Protein AF-0000000074047253 (afdb_homodimer)

Sequence (362 aa):
MEQTPGEMIKVYTKCMNFAAEKHRMQRRLDPEETPYINHPIGVAYILTEAGITDLEVLQAALLHDTVEDTDTTFEEIESLFGPNVRSIVQEVTDDKTLPKQQRKQLQIERAASKSHQAKLVKLADKIYNLRDLQCRKPELWTDERCREYFHWAKQVCNNLKGTNAKLESILDDIFRQENVNMEQTPGEMIKVYTKCMNFAAEKHRMQRRLDPEETPYINHPIGVAYILTEAGITDLEVLQAALLHDTVEDTDTTFEEIESLFGPNVRSIVQEVTDDKTLPKQQRKQLQIERAASKSHQAKLVKLADKIYNLRDLQCRKPELWTDERCREYFHWAKQVCNNLKGTNAKLESILDDIFRQENVN

Organism: Anopheles stephensi (NCBI:txid30069)

Radius of gyration: 21.67 Å; Cα contacts (8 Å, |Δi|>4): 461; chains: 2; bounding box: 47×69×46 Å

InterPro domains:
  IPR003607 HD/PDEase domain [SM00471] (32-139)
  IPR003607 HD/PDEase domain [cd00077] (35-150)
  IPR006674 HD domain [PS51831] (36-130)
  IPR052194 Guanosine-3',5'-bis(diphosphate) 3'-pyrophosphohydrolase [PTHR46246] (9-179)

Secondary structure (DSSP, 8-state):
----HHHHHHHHHHHHHHHHHHTTT-B-SSTT--BTTHHHHHHHHHHHHTT---HHHHHHHHHTTHHHHSS--HHHHHHHH-HHHHHHHHHT---TTS-HHHHHHHHHHHGGGS-HHHHHHHHHHHHHHHHHHHHS--TT--HHHHHHHHHHHHHHHHTTTTS-HHHHHHHHHHHHHTT--/----HHHHHHHHHHHHHHHHHHTTT-B-SSTT--BTTHHHHHHHHHHHHTT---HHHHHHHHHTTHHHHSS--HHHHHHHH-HHHHHHHHHT---TTS-HHHHHHHHHHHGGGS-HHHHHHHHHHHHHHHHHHHHS--TT--HHHHHHHHHHHHHHHHTTTTS-HHHHHHHHHHHHHTT--

Foldseek 3Di:
DPQDPVNLVVLLVVLLVVLCVFQVPQFDLFPVRHRPQVLLVQLLVLLVVLVDDPSLLNSLSSCLCRCVPGVDDLVNCCVRPNDSSSLLSVLSDFDPVDDPVVSLVVLLVCLLVDDLSNLSSLLSSLLSVLVCCVPTNRPPDDPVNNLVSLLSSVSNVVSSPPRGDVSNVSNVVSCVVVVND/DPQDPVNLVVLLVVLLVVLCVFQVPQFDLFPVRHRPQVLLVQLLVLLVVLVDDPSLLNSLSSCLCRCVPGVDDLVNCCVRPNDSSSLLSVLSDFDVVDDPVVSLVVLLVCLLVDDLSNLSSLLSSLLSVLVCCVPTNRPPDDPVNNLVSLLSSVSNVVSSPPRGDVSNVSNVVSCVVVVND

Structure (mmCIF, N/CA/C/O backbone):
data_AF-0000000074047253-model_v1
#
loop_
_entity.id
_entity.type
_entity.pdbx_description
1 polymer "Guanosine-3,5-bis(diphosphate) 3'-pyrophosphohydrolase MESH1"
#
loop_
_atom_site.group_PDB
_atom_site.id
_atom_site.type_symbol
_atom_site.label_atom_id
_atom_site.label_alt_id
_atom_site.label_comp_id
_atom_site.label_asym_id
_atom_site.label_entity_id
_atom_site.label_seq_id
_atom_site.pdbx_PDB_ins_code
_atom_site.Cartn_x
_atom_site.Cartn_y
_atom_site.Cartn_z
_atom_site.occupancy
_atom_site.B_iso_or_equiv
_atom_site.auth_seq_id
_atom_site.auth_comp_id
_atom_site.auth_asym_id
_atom_site.auth_atom_id
_atom_site.pdbx_PDB_model_num
ATOM 1 N N . MET A 1 1 ? 25.031 1.226 10.922 1 40.94 1 MET A N 1
ATOM 2 C CA . MET A 1 1 ? 25.578 0.636 9.703 1 40.94 1 MET A CA 1
ATOM 3 C C . MET A 1 1 ? 24.75 1.034 8.492 1 40.94 1 MET A C 1
ATOM 5 O O . MET A 1 1 ? 23.531 1.164 8.578 1 40.94 1 MET A O 1
ATOM 9 N N . GLU A 1 2 ? 25.312 1.562 7.488 1 58.94 2 GLU A N 1
ATOM 10 C CA . GLU A 1 2 ? 24.656 2.115 6.305 1 58.94 2 GLU A CA 1
ATOM 11 C C . GLU A 1 2 ? 23.75 1.08 5.637 1 58.94 2 GLU A C 1
ATOM 13 O O . GLU A 1 2 ? 24.188 -0.048 5.379 1 58.94 2 GLU A O 1
ATOM 18 N N . GLN A 1 3 ? 22.469 1.192 5.73 1 79.25 3 GLN A N 1
ATOM 19 C CA . GLN A 1 3 ? 21.516 0.249 5.156 1 79.25 3 GLN A CA 1
ATOM 20 C C . GLN A 1 3 ? 21.734 0.082 3.658 1 79.25 3 GLN A C 1
ATOM 22 O O . GLN A 1 3 ? 21.906 1.066 2.938 1 79.25 3 GLN A O 1
ATOM 27 N N . THR A 1 4 ? 21.938 -1.163 3.238 1 86.88 4 THR A N 1
ATOM 28 C CA . THR A 1 4 ? 22.047 -1.452 1.812 1 86.88 4 THR A CA 1
ATOM 29 C C . THR A 1 4 ? 20.719 -1.146 1.105 1 86.88 4 THR A C 1
ATOM 31 O O . THR A 1 4 ? 19.672 -1.033 1.751 1 86.88 4 THR A O 1
ATOM 34 N N . PRO A 1 5 ? 20.828 -0.927 -0.15 1 90.06 5 PRO A N 1
ATOM 35 C CA . PRO A 1 5 ? 19.578 -0.696 -0.895 1 90.06 5 PRO A CA 1
ATOM 36 C C . PRO A 1 5 ? 18.562 -1.82 -0.713 1 90.06 5 PRO A C 1
ATOM 38 O O . PRO A 1 5 ? 17.359 -1.561 -0.615 1 90.06 5 PRO A O 1
ATOM 41 N N . GLY A 1 6 ? 19.078 -2.998 -0.676 1 92.06 6 GLY A N 1
ATOM 42 C CA . GLY A 1 6 ? 18.203 -4.137 -0.463 1 92.06 6 GLY A CA 1
ATOM 43 C C . GLY A 1 6 ? 17.516 -4.121 0.892 1 92.06 6 GLY A C 1
ATOM 44 O O . GLY A 1 6 ? 16.328 -4.41 0.996 1 92.06 6 GLY A O 1
ATOM 45 N N . GLU A 1 7 ? 18.219 -3.787 1.911 1 93.25 7 GLU A N 1
ATOM 46 C CA . GLU A 1 7 ? 17.656 -3.686 3.254 1 93.25 7 GLU A CA 1
ATOM 47 C C . GLU A 1 7 ? 16.641 -2.557 3.338 1 93.25 7 GLU A C 1
ATOM 49 O O . GLU A 1 7 ? 15.609 -2.686 4.02 1 93.25 7 GLU A O 1
ATOM 54 N N . MET A 1 8 ? 16.938 -1.517 2.639 1 95 8 MET A N 1
ATOM 55 C CA . MET A 1 8 ? 16.047 -0.36 2.633 1 95 8 MET A CA 1
ATOM 56 C C . MET A 1 8 ? 14.695 -0.719 2.033 1 95 8 MET A C 1
ATOM 58 O O . MET A 1 8 ? 13.656 -0.379 2.594 1 95 8 MET A O 1
ATOM 62 N N . ILE A 1 9 ? 14.719 -1.446 0.945 1 96.56 9 ILE A N 1
ATOM 63 C CA . ILE A 1 9 ? 13.477 -1.814 0.277 1 96.56 9 ILE A CA 1
ATOM 64 C C . ILE A 1 9 ? 12.703 -2.814 1.136 1 96.56 9 ILE A C 1
ATOM 66 O O . ILE A 1 9 ? 11.469 -2.799 1.164 1 96.56 9 ILE A O 1
ATOM 70 N N . LYS A 1 10 ? 13.43 -3.686 1.755 1 97.25 10 LYS A N 1
ATOM 71 C CA . LYS A 1 10 ? 12.797 -4.668 2.629 1 97.25 10 LYS A CA 1
ATOM 72 C C . LYS A 1 10 ? 12.039 -3.99 3.768 1 97.25 10 LYS A C 1
ATOM 74 O O . LYS A 1 10 ? 10.875 -4.301 4.016 1 97.25 10 LYS A O 1
ATOM 79 N N . VAL A 1 11 ? 12.68 -3.031 4.41 1 97.44 11 VAL A N 1
ATOM 80 C CA . VAL A 1 11 ? 12.078 -2.316 5.535 1 97.44 11 VAL A CA 1
ATOM 81 C C . VAL A 1 11 ? 10.922 -1.447 5.039 1 97.44 11 VAL A C 1
ATOM 83 O O . VAL A 1 11 ? 9.883 -1.353 5.699 1 97.44 11 VAL A O 1
ATOM 86 N N . TYR A 1 12 ? 11.094 -0.844 3.932 1 98.5 12 TYR A N 1
ATOM 87 C CA . TYR A 1 12 ? 10.062 0.004 3.35 1 98.5 12 TYR A CA 1
ATOM 88 C C . TYR A 1 12 ? 8.836 -0.816 2.967 1 98.5 12 TYR A C 1
ATOM 90 O O . TYR A 1 12 ? 7.699 -0.399 3.211 1 98.5 12 TYR A O 1
ATOM 98 N N . THR A 1 13 ? 9.078 -2.004 2.398 1 98.75 13 THR A N 1
ATOM 99 C CA . THR A 1 13 ? 7.996 -2.898 2.012 1 98.75 13 THR A CA 1
ATOM 100 C C . THR A 1 13 ? 7.246 -3.402 3.242 1 98.75 13 THR A C 1
ATOM 102 O O . THR A 1 13 ? 6.016 -3.484 3.234 1 98.75 13 THR A O 1
ATOM 105 N N . LYS A 1 14 ? 7.961 -3.748 4.262 1 98.75 14 LYS A N 1
ATOM 106 C CA . LYS A 1 14 ? 7.348 -4.145 5.527 1 98.75 14 LYS A CA 1
ATOM 107 C C . LYS A 1 14 ? 6.434 -3.047 6.062 1 98.75 14 LYS A C 1
ATOM 109 O O . LYS A 1 14 ? 5.332 -3.326 6.535 1 98.75 14 LYS A O 1
ATOM 114 N N . CYS A 1 15 ? 6.895 -1.866 5.988 1 98.88 15 CYS A N 1
ATOM 115 C CA . CYS A 1 15 ? 6.133 -0.723 6.477 1 98.88 15 CYS A CA 1
ATOM 116 C C . CYS A 1 15 ? 4.852 -0.536 5.668 1 98.88 15 CYS A C 1
ATOM 118 O O . CYS A 1 15 ? 3.783 -0.303 6.238 1 98.88 15 CYS A O 1
ATOM 120 N N . MET A 1 16 ? 4.977 -0.615 4.41 1 98.81 16 MET A N 1
ATOM 121 C CA . MET A 1 16 ? 3.816 -0.49 3.531 1 98.81 16 MET A CA 1
ATOM 122 C C . MET A 1 16 ? 2.789 -1.574 3.832 1 98.81 16 MET A C 1
ATOM 124 O O . MET A 1 16 ? 1.59 -1.296 3.906 1 98.81 16 MET A O 1
ATOM 128 N N . ASN A 1 17 ? 3.246 -2.83 3.914 1 98.88 17 ASN A N 1
ATOM 129 C CA . ASN A 1 17 ? 2.361 -3.943 4.238 1 98.88 17 ASN A CA 1
ATOM 130 C C . ASN A 1 17 ? 1.665 -3.736 5.578 1 98.88 17 ASN A C 1
ATOM 132 O O . ASN A 1 17 ? 0.475 -4.027 5.719 1 98.88 17 ASN A O 1
ATOM 136 N N . PHE A 1 18 ? 2.412 -3.221 6.598 1 98.94 18 PHE A N 1
ATOM 137 C CA . PHE A 1 18 ? 1.856 -2.928 7.914 1 98.94 18 PHE A CA 1
ATOM 138 C C . PHE A 1 18 ? 0.737 -1.898 7.812 1 98.94 18 PHE A C 1
ATOM 140 O O . PHE A 1 18 ? -0.352 -2.102 8.352 1 98.94 18 PHE A O 1
ATOM 147 N N . ALA A 1 19 ? 0.98 -0.81 7.109 1 98.88 19 ALA A N 1
ATOM 148 C CA . ALA A 1 19 ? -0.016 0.245 6.938 1 98.88 19 ALA A CA 1
ATOM 149 C C . ALA A 1 19 ? -1.255 -0.282 6.219 1 98.88 19 ALA A C 1
ATOM 151 O O . ALA A 1 19 ? -2.383 0.02 6.613 1 98.88 19 ALA A O 1
ATOM 152 N N . ALA A 1 20 ? -1.004 -1.088 5.152 1 98.69 20 ALA A N 1
ATOM 153 C CA . ALA A 1 20 ? -2.111 -1.654 4.387 1 98.69 20 ALA A CA 1
ATOM 154 C C . ALA A 1 20 ? -2.994 -2.533 5.266 1 98.69 20 ALA A C 1
ATOM 156 O O . ALA A 1 20 ? -4.223 -2.453 5.199 1 98.69 20 ALA A O 1
ATOM 157 N N . GLU A 1 21 ? -2.389 -3.359 6.098 1 98.25 21 GLU A N 1
ATOM 158 C CA . GLU A 1 21 ? -3.139 -4.234 6.992 1 98.25 21 GLU A CA 1
ATOM 159 C C . GLU A 1 21 ? -3.928 -3.426 8.023 1 98.25 21 GLU A C 1
ATOM 161 O O . GLU A 1 21 ? -5.09 -3.732 8.297 1 98.25 21 GLU A O 1
ATOM 166 N N . LYS A 1 22 ? -3.32 -2.404 8.586 1 98.56 22 LYS A N 1
ATOM 167 C CA . LYS A 1 22 ? -3.965 -1.61 9.633 1 98.56 22 LYS A CA 1
ATOM 168 C C . LYS A 1 22 ? -5.148 -0.826 9.07 1 98.56 22 LYS A C 1
ATOM 170 O O . LYS A 1 22 ? -6.168 -0.667 9.742 1 98.56 22 LYS A O 1
ATOM 175 N N . HIS A 1 23 ? -5.07 -0.343 7.828 1 98.19 23 HIS A N 1
ATOM 176 C CA . HIS A 1 23 ? -6.105 0.497 7.242 1 98.19 23 HIS A CA 1
ATOM 177 C C . HIS A 1 23 ? -7.09 -0.334 6.426 1 98.19 23 HIS A C 1
ATOM 179 O O . HIS A 1 23 ? -7.922 0.216 5.695 1 98.19 23 HIS A O 1
ATOM 185 N N . ARG A 1 24 ? -7.074 -1.676 6.508 1 96.81 24 ARG A N 1
ATOM 186 C CA . ARG A 1 24 ? -7.762 -2.566 5.578 1 96.81 24 ARG A CA 1
ATOM 187 C C . AR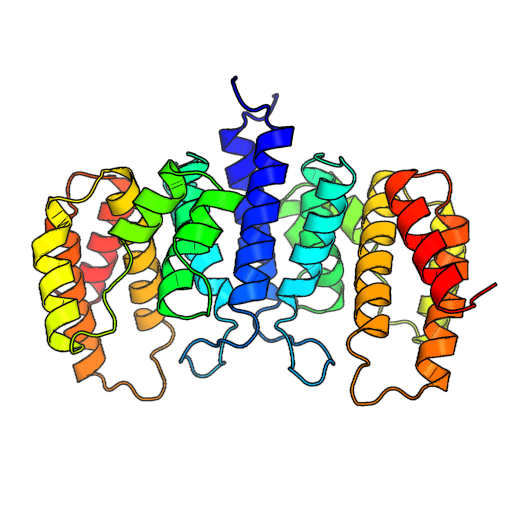G A 1 24 ? -9.273 -2.365 5.637 1 96.81 24 ARG A C 1
ATOM 189 O O . ARG A 1 24 ? -9.977 -2.631 4.664 1 96.81 24 ARG A O 1
ATOM 196 N N . MET A 1 25 ? -9.828 -1.84 6.746 1 95.75 25 MET A N 1
ATOM 197 C CA . MET A 1 25 ? -11.273 -1.682 6.879 1 95.75 25 MET A CA 1
ATOM 198 C C . MET A 1 25 ? -11.672 -0.218 6.73 1 95.75 25 MET A C 1
ATOM 200 O O . MET A 1 25 ? -12.852 0.12 6.84 1 95.75 25 MET A O 1
ATOM 204 N N . GLN A 1 26 ? -10.75 0.606 6.543 1 96.25 26 GLN A N 1
ATOM 205 C CA . GLN A 1 26 ? -10.992 2.043 6.473 1 96.25 26 GLN A CA 1
ATOM 206 C C . GLN A 1 26 ? -11.156 2.5 5.023 1 96.25 26 GLN A C 1
ATOM 208 O O . GLN A 1 26 ? -10.438 2.037 4.137 1 96.25 26 GLN A O 1
ATOM 213 N N . ARG A 1 27 ? -12.047 3.422 4.816 1 94.19 27 ARG A N 1
ATOM 214 C CA . ARG A 1 27 ? -12.305 4.004 3.502 1 94.19 27 ARG A CA 1
ATOM 215 C C . ARG A 1 27 ? -12.273 5.527 3.562 1 94.19 27 ARG A C 1
ATOM 217 O O . ARG A 1 27 ? -12.516 6.117 4.617 1 94.19 27 ARG A O 1
ATOM 224 N N . ARG A 1 28 ? -11.945 6.094 2.385 1 93.44 28 ARG A N 1
ATOM 225 C CA . ARG A 1 28 ? -12.062 7.543 2.248 1 93.44 28 ARG A CA 1
ATOM 226 C C . ARG A 1 28 ? -13.523 7.969 2.148 1 93.44 28 ARG A C 1
ATOM 228 O O . ARG A 1 28 ? -14.398 7.141 1.885 1 93.44 28 ARG A O 1
ATOM 235 N N . LEU A 1 29 ? -13.75 9.25 2.373 1 90.75 29 LEU A N 1
ATOM 236 C CA . LEU A 1 29 ? -15.125 9.742 2.406 1 90.75 29 LEU A CA 1
ATOM 237 C C . LEU A 1 29 ? -15.555 10.25 1.033 1 90.75 29 LEU A C 1
ATOM 239 O O . LEU A 1 29 ? -16.641 10.805 0.884 1 90.75 29 LEU A O 1
ATOM 243 N N . ASP A 1 30 ? -14.766 10 0.034 1 89.94 30 ASP A N 1
ATOM 244 C CA . ASP A 1 30 ? -15.156 10.32 -1.334 1 89.94 30 ASP A CA 1
ATOM 245 C C . ASP A 1 30 ? -16.266 9.391 -1.821 1 89.94 30 ASP A C 1
ATOM 247 O O . ASP A 1 30 ? -16.484 8.32 -1.247 1 89.94 30 ASP A O 1
ATOM 251 N N . PRO A 1 31 ? -16.984 9.781 -2.877 1 88 31 PRO A N 1
ATOM 252 C CA . PRO A 1 31 ? -18.109 8.984 -3.369 1 88 31 PRO A CA 1
ATOM 253 C C . PRO A 1 31 ? -17.719 7.555 -3.73 1 88 31 PRO A C 1
ATOM 255 O O . PRO A 1 31 ? -18.516 6.633 -3.568 1 88 31 PRO A O 1
ATOM 258 N N . GLU A 1 32 ? -16.5 7.305 -4.148 1 90.38 32 GLU A N 1
ATOM 259 C CA . GLU A 1 32 ? -16.047 5.988 -4.582 1 90.38 32 GLU A CA 1
ATOM 260 C C . GLU A 1 32 ? -15.602 5.137 -3.396 1 90.38 32 GLU A C 1
ATOM 262 O O . GLU A 1 32 ? -15.367 3.936 -3.545 1 90.38 32 GLU A O 1
ATOM 267 N N . GLU A 1 33 ? -15.531 5.758 -2.254 1 92.25 33 GLU A N 1
ATOM 26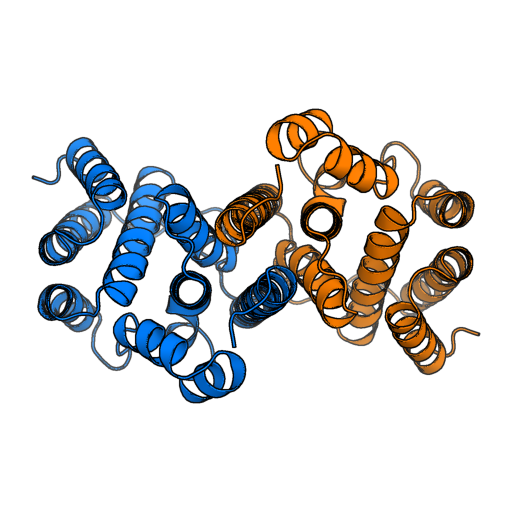8 C CA . GLU A 1 33 ? -15.07 5.062 -1.055 1 92.25 33 GLU A CA 1
ATOM 269 C C . GLU A 1 33 ? -13.711 4.402 -1.287 1 92.25 33 GLU A C 1
ATOM 271 O O . GLU A 1 33 ? -13.547 3.209 -1.021 1 92.25 33 GLU A O 1
ATOM 276 N N . THR A 1 34 ? -12.773 5.191 -1.804 1 95.06 34 THR A N 1
ATOM 277 C CA . THR A 1 34 ? -11.414 4.73 -2.086 1 95.06 34 THR A CA 1
ATOM 278 C C . THR A 1 34 ? -10.781 4.125 -0.84 1 95.06 34 THR A C 1
ATOM 280 O O . THR A 1 34 ? -10.938 4.652 0.263 1 95.06 34 THR A O 1
ATOM 283 N N . PRO A 1 35 ? -10.07 2.967 -1.035 1 97.81 35 PRO A N 1
ATOM 284 C CA . PRO A 1 35 ? -9.352 2.439 0.131 1 97.81 35 PRO A CA 1
ATOM 285 C C . PRO A 1 35 ? -8.477 3.488 0.806 1 97.81 35 PRO A C 1
ATOM 287 O O . PRO A 1 35 ? -7.777 4.246 0.125 1 97.81 35 PRO A O 1
ATOM 290 N N . TYR A 1 36 ? -8.516 3.537 2.15 1 98.25 36 TYR A N 1
ATOM 291 C CA . TYR A 1 36 ? -7.801 4.59 2.863 1 98.25 36 TYR A CA 1
ATOM 292 C C . TYR A 1 36 ? -6.301 4.512 2.59 1 98.25 36 TYR A C 1
ATOM 294 O O . TYR A 1 36 ? -5.621 5.539 2.545 1 98.25 36 TYR A O 1
ATOM 302 N N . ILE A 1 37 ? -5.789 3.287 2.361 1 98.69 37 ILE A N 1
ATOM 303 C CA . ILE A 1 37 ? -4.363 3.047 2.186 1 98.69 37 ILE A CA 1
ATOM 304 C C . ILE A 1 37 ? -3.852 3.83 0.977 1 98.69 37 ILE A C 1
ATOM 306 O O . ILE A 1 37 ? -2.66 4.133 0.882 1 98.69 37 ILE A O 1
ATOM 310 N N . ASN A 1 38 ? -4.68 4.227 0.028 1 98.62 38 ASN A N 1
ATOM 311 C CA . ASN A 1 38 ? -4.281 5.055 -1.104 1 98.62 38 ASN A CA 1
ATOM 312 C C . ASN A 1 38 ? -3.734 6.402 -0.647 1 98.62 38 ASN A C 1
ATOM 314 O O . ASN A 1 38 ? -2.826 6.953 -1.271 1 98.62 38 ASN A O 1
ATOM 318 N N . HIS A 1 39 ? -4.293 6.859 0.452 1 98.5 39 HIS A N 1
ATOM 319 C CA . HIS A 1 39 ? -3.895 8.172 0.952 1 98.5 39 HIS A CA 1
ATOM 320 C C . HIS A 1 39 ? -2.453 8.156 1.449 1 98.5 39 HIS A C 1
ATOM 322 O O . HIS A 1 39 ? -1.606 8.891 0.931 1 98.5 39 HIS A O 1
ATOM 328 N N . PRO A 1 40 ? -2.051 7.277 2.426 1 98.88 40 PRO A N 1
ATOM 329 C CA . PRO A 1 40 ? -0.654 7.309 2.867 1 98.88 40 PRO A CA 1
ATOM 330 C C . PRO A 1 40 ? 0.323 6.93 1.757 1 98.88 40 PRO A C 1
ATOM 332 O O . PRO A 1 40 ? 1.443 7.441 1.713 1 98.88 40 PRO A O 1
ATOM 335 N N . ILE A 1 41 ? -0.047 6.074 0.861 1 98.88 41 ILE A N 1
ATOM 336 C CA . ILE A 1 41 ? 0.806 5.758 -0.279 1 98.88 41 ILE A CA 1
ATOM 337 C C . ILE A 1 41 ? 0.999 7 -1.144 1 98.88 41 ILE A C 1
ATOM 339 O O . ILE A 1 41 ? 2.117 7.301 -1.568 1 98.88 41 ILE A O 1
ATOM 343 N N . GLY A 1 42 ? -0.068 7.727 -1.376 1 98.81 42 GLY A N 1
ATOM 344 C CA . GLY A 1 42 ? 0.001 8.961 -2.137 1 98.81 42 GLY A CA 1
ATOM 345 C C . GLY A 1 42 ? 0.852 10.031 -1.468 1 98.81 42 GLY A C 1
ATOM 346 O O . GLY A 1 42 ? 1.559 10.781 -2.143 1 98.81 42 GLY A O 1
ATOM 347 N N . VAL A 1 43 ? 0.718 10.109 -0.172 1 98.94 43 VAL A N 1
ATOM 348 C CA . VAL A 1 43 ? 1.529 11.055 0.583 1 98.94 43 VAL A CA 1
ATOM 349 C C . VAL A 1 43 ? 3.01 10.734 0.398 1 98.94 43 VAL A C 1
ATOM 351 O O . VAL A 1 43 ? 3.818 11.633 0.139 1 98.94 43 VAL A O 1
ATOM 354 N N . ALA A 1 44 ? 3.369 9.453 0.514 1 98.94 44 ALA A N 1
ATOM 355 C CA . ALA A 1 44 ? 4.75 9.031 0.281 1 98.94 44 ALA A CA 1
ATOM 356 C C . ALA A 1 44 ? 5.184 9.352 -1.146 1 98.94 44 ALA A C 1
ATOM 358 O O . ALA A 1 44 ? 6.316 9.789 -1.373 1 98.94 44 ALA A O 1
ATOM 359 N N . TYR A 1 45 ? 4.332 9.195 -2.088 1 98.88 45 TYR A N 1
ATOM 360 C CA . TYR A 1 45 ? 4.629 9.461 -3.49 1 98.88 45 TYR A CA 1
ATOM 361 C C . TYR A 1 45 ? 4.91 10.945 -3.719 1 98.88 45 TYR A C 1
ATOM 363 O O . TYR A 1 45 ? 5.867 11.305 -4.402 1 98.88 45 TYR A O 1
ATOM 371 N N . ILE A 1 46 ? 4.086 11.805 -3.145 1 98.88 46 ILE A N 1
ATOM 372 C CA . ILE A 1 46 ? 4.277 13.25 -3.248 1 98.88 46 ILE A CA 1
ATOM 373 C C . ILE A 1 46 ? 5.66 13.625 -2.713 1 98.88 46 ILE A C 1
ATOM 375 O O . ILE A 1 46 ? 6.375 14.422 -3.326 1 98.88 46 ILE A O 1
ATOM 379 N N . LEU A 1 47 ? 6.02 13.016 -1.57 1 98.94 47 LEU A N 1
ATOM 380 C CA . LEU A 1 47 ? 7.324 13.289 -0.976 1 98.94 47 LEU A CA 1
ATOM 381 C C . LEU A 1 47 ? 8.445 12.891 -1.925 1 98.94 47 LEU A C 1
ATOM 383 O O . LEU A 1 47 ? 9.383 13.664 -2.146 1 98.94 47 LEU A O 1
ATOM 387 N N . THR A 1 48 ? 8.367 11.711 -2.518 1 98.62 48 THR A N 1
ATOM 388 C CA . THR A 1 48 ? 9.438 11.25 -3.393 1 98.62 48 THR A CA 1
ATOM 389 C C . THR A 1 48 ? 9.516 12.117 -4.648 1 98.62 48 THR A C 1
ATOM 391 O O . THR A 1 48 ? 10.609 12.375 -5.164 1 98.62 48 THR A O 1
ATOM 394 N N . GLU A 1 49 ? 8.406 12.562 -5.152 1 98.06 49 GLU A N 1
ATOM 395 C CA . GLU A 1 49 ? 8.391 13.445 -6.312 1 98.06 49 GLU A CA 1
ATOM 396 C C . GLU A 1 49 ? 9.047 14.789 -5.992 1 98.06 49 GLU A C 1
ATOM 398 O O . GLU A 1 49 ? 9.609 15.438 -6.879 1 98.06 49 GLU A O 1
ATOM 403 N N . ALA A 1 50 ? 8.969 15.156 -4.715 1 98.38 50 ALA A N 1
ATOM 404 C CA . ALA A 1 50 ? 9.594 16.406 -4.273 1 98.38 50 ALA A CA 1
ATOM 405 C C . ALA A 1 50 ? 11.062 16.188 -3.926 1 98.38 50 ALA A C 1
ATOM 407 O O . ALA A 1 50 ? 11.734 17.094 -3.428 1 98.38 50 ALA A O 1
ATOM 408 N N . GLY A 1 51 ? 11.594 14.969 -4.094 1 97.44 51 GLY A N 1
ATOM 409 C CA . GLY A 1 51 ? 13.016 14.688 -3.926 1 97.44 51 GLY A CA 1
ATOM 410 C C . GLY A 1 51 ? 13.352 14.117 -2.561 1 97.44 51 GLY A C 1
ATOM 411 O O . GLY A 1 51 ? 14.523 13.953 -2.225 1 97.44 51 GLY A O 1
ATOM 412 N N . ILE A 1 52 ? 12.367 13.867 -1.725 1 98.25 52 ILE A N 1
ATOM 413 C CA . ILE A 1 52 ? 12.609 13.297 -0.403 1 98.25 52 ILE A CA 1
ATOM 414 C C . ILE A 1 52 ? 12.727 11.781 -0.506 1 98.25 52 ILE A C 1
ATOM 416 O O . ILE A 1 52 ? 11.781 11.102 -0.928 1 98.25 52 ILE A O 1
ATOM 420 N N . THR A 1 53 ? 13.875 11.266 -0.124 1 96.12 53 THR A N 1
ATOM 421 C CA . THR A 1 53 ? 14.07 9.82 -0.205 1 96.12 53 THR A CA 1
ATOM 422 C C . THR A 1 53 ? 14.547 9.266 1.134 1 96.12 53 THR A C 1
ATOM 424 O O . THR A 1 53 ? 14.992 8.117 1.212 1 96.12 53 THR A O 1
ATOM 427 N N . ASP A 1 54 ? 14.508 10.148 2.18 1 97.31 54 ASP A N 1
ATOM 428 C CA . ASP A 1 54 ? 14.812 9.68 3.527 1 97.31 54 ASP A CA 1
ATOM 429 C C . ASP A 1 54 ? 13.836 8.586 3.967 1 97.31 54 ASP A C 1
ATOM 431 O O . ASP A 1 54 ? 12.625 8.82 4.035 1 97.31 54 ASP A O 1
ATOM 435 N N . LEU A 1 55 ? 14.375 7.434 4.273 1 97.69 55 LEU A N 1
ATOM 436 C CA . LEU A 1 55 ? 13.562 6.254 4.551 1 97.69 55 LEU A CA 1
ATOM 437 C C . LEU A 1 55 ? 12.648 6.496 5.754 1 97.69 55 LEU A C 1
ATOM 439 O O . LEU A 1 55 ? 11.477 6.109 5.738 1 97.69 55 LEU A O 1
ATOM 443 N N . GLU A 1 56 ? 13.148 7.109 6.781 1 98.5 56 GLU A N 1
ATOM 444 C CA . GLU A 1 56 ? 12.352 7.309 7.992 1 98.5 56 GLU A CA 1
ATOM 445 C C . GLU A 1 56 ? 11.195 8.273 7.738 1 98.5 56 GLU A C 1
ATOM 447 O O . GLU A 1 56 ? 10.109 8.102 8.281 1 98.5 56 GLU A O 1
ATOM 452 N N . VAL A 1 57 ? 11.375 9.281 6.902 1 98.88 57 VAL A N 1
ATOM 453 C CA . VAL A 1 57 ? 10.32 10.211 6.527 1 98.88 57 VAL A CA 1
ATOM 454 C C . VAL A 1 57 ? 9.242 9.484 5.723 1 98.88 57 VAL A C 1
ATOM 456 O O . VAL A 1 57 ? 8.047 9.664 5.973 1 98.88 57 VAL A O 1
ATOM 459 N N . LEU A 1 58 ? 9.703 8.641 4.801 1 98.88 58 LEU A N 1
ATOM 460 C CA . LEU A 1 58 ? 8.766 7.918 3.951 1 98.88 58 LEU A CA 1
ATOM 461 C C . LEU A 1 58 ? 7.988 6.883 4.758 1 98.88 58 LEU A C 1
ATOM 463 O O . LEU A 1 58 ? 6.793 6.684 4.531 1 98.88 58 LEU A O 1
ATOM 467 N N . GLN A 1 59 ? 8.625 6.23 5.695 1 98.94 59 GLN A N 1
ATOM 468 C CA . GLN A 1 59 ? 7.918 5.336 6.605 1 98.94 59 GLN A CA 1
ATOM 469 C C . GLN A 1 59 ? 6.871 6.094 7.422 1 98.94 59 GLN A C 1
ATOM 471 O O . GLN A 1 59 ? 5.738 5.633 7.57 1 98.94 59 GLN A O 1
ATOM 476 N N . ALA A 1 60 ? 7.262 7.223 7.934 1 98.94 60 ALA A N 1
ATOM 477 C CA . ALA A 1 60 ? 6.332 8.031 8.719 1 98.94 60 ALA A CA 1
ATOM 478 C C . ALA A 1 60 ? 5.148 8.484 7.867 1 98.94 60 ALA A C 1
ATOM 480 O O . ALA A 1 60 ? 4.02 8.578 8.359 1 98.94 60 ALA A O 1
ATOM 481 N N . ALA A 1 61 ? 5.406 8.797 6.582 1 98.94 61 ALA A N 1
ATOM 482 C CA . ALA A 1 61 ? 4.324 9.156 5.668 1 98.94 61 ALA A CA 1
ATOM 483 C C . ALA A 1 61 ? 3.314 8.016 5.539 1 98.94 61 ALA A C 1
ATOM 485 O O . ALA A 1 61 ? 2.104 8.242 5.594 1 98.94 61 ALA A O 1
ATOM 486 N N . LEU A 1 62 ? 3.822 6.801 5.438 1 98.94 62 LEU A N 1
ATOM 487 C CA . LEU A 1 62 ? 2.969 5.625 5.309 1 98.94 62 LEU A CA 1
ATOM 488 C C . LEU A 1 62 ? 2.193 5.371 6.598 1 98.94 62 LEU A C 1
ATOM 490 O O . LEU A 1 62 ? 1.083 4.84 6.566 1 98.94 62 LEU A O 1
ATOM 494 N N . LEU A 1 63 ? 2.73 5.844 7.734 1 98.94 63 LEU A N 1
ATOM 495 C CA . LEU A 1 63 ? 2.197 5.453 9.031 1 98.94 63 LEU A CA 1
ATOM 496 C C . LEU A 1 63 ? 1.479 6.617 9.703 1 98.94 63 LEU A C 1
ATOM 498 O O . LEU A 1 63 ? 0.897 6.461 10.781 1 98.94 63 LEU A O 1
ATOM 502 N N . HIS A 1 64 ? 1.419 7.805 9.148 1 98.88 64 HIS A N 1
ATOM 503 C CA . HIS A 1 64 ? 1.134 9.047 9.852 1 98.88 64 HIS A CA 1
ATOM 504 C C . HIS A 1 64 ? -0.278 9.039 10.43 1 98.88 64 HIS A C 1
ATOM 506 O O . HIS A 1 64 ? -0.53 9.648 11.477 1 98.88 64 HIS A O 1
ATOM 512 N N . ASP A 1 65 ? -1.173 8.305 9.867 1 98.62 65 ASP A N 1
ATOM 513 C CA . ASP A 1 65 ? -2.559 8.305 10.328 1 98.62 65 ASP A CA 1
ATOM 514 C C . ASP A 1 65 ? -2.877 7.035 11.117 1 98.62 65 ASP A C 1
ATOM 516 O O . ASP A 1 65 ? -4.016 6.832 11.539 1 98.62 65 ASP A O 1
ATOM 520 N N . THR A 1 66 ? -1.958 6.141 11.281 1 98.69 66 THR A N 1
ATOM 521 C CA . THR A 1 66 ? -2.248 4.82 11.828 1 98.69 66 THR A CA 1
ATOM 522 C C . THR A 1 66 ? -2.678 4.922 13.289 1 98.69 66 THR A C 1
ATOM 524 O O . THR A 1 66 ? -3.686 4.332 13.68 1 98.69 66 THR A O 1
ATOM 527 N N . VAL A 1 67 ? -1.966 5.703 14.086 1 98.5 67 VAL A N 1
ATOM 528 C CA . VAL A 1 67 ? -2.277 5.793 15.508 1 98.5 67 VAL A CA 1
ATOM 529 C C . VAL A 1 67 ? -3.631 6.473 15.703 1 98.5 67 VAL A C 1
ATOM 531 O O . VAL A 1 67 ? -4.402 6.098 16.594 1 98.5 67 VAL A O 1
ATOM 534 N N . GLU A 1 68 ? -3.996 7.406 14.875 1 96.81 68 GLU A N 1
ATOM 535 C CA . GLU A 1 68 ? -5.25 8.156 14.969 1 96.81 68 GLU A CA 1
ATOM 536 C C . GLU A 1 68 ? -6.434 7.293 14.539 1 96.81 68 GLU A C 1
ATOM 538 O O . GLU A 1 68 ? -7.508 7.359 15.148 1 96.81 68 GLU A O 1
ATOM 543 N N . ASP A 1 69 ? -6.242 6.461 13.531 1 96.19 69 ASP A N 1
ATOM 544 C CA . ASP A 1 69 ? -7.398 5.945 12.812 1 96.19 69 ASP A CA 1
ATOM 545 C C . ASP A 1 69 ? -7.508 4.43 12.953 1 96.19 69 ASP A C 1
ATOM 547 O O . ASP A 1 69 ? -8.469 3.82 12.492 1 96.19 69 ASP A O 1
ATOM 551 N N . THR A 1 70 ? -6.547 3.801 13.508 1 97.62 70 THR A N 1
ATOM 552 C CA . THR A 1 70 ? -6.555 2.35 13.664 1 97.62 70 THR A CA 1
ATOM 553 C C . THR A 1 70 ? -6.215 1.957 15.094 1 97.62 70 THR A C 1
ATOM 555 O O . THR A 1 70 ? -6.25 2.795 16 1 97.62 70 THR A O 1
ATOM 558 N N . ASP A 1 71 ? -5.938 0.671 15.383 1 97.44 71 ASP A N 1
ATOM 559 C CA . ASP A 1 71 ? -5.582 0.198 16.719 1 97.44 71 ASP A CA 1
ATOM 560 C C . ASP A 1 71 ? -4.07 0.257 16.938 1 97.44 71 ASP A C 1
ATOM 562 O O . ASP A 1 71 ? -3.564 -0.255 17.938 1 97.44 71 ASP A O 1
ATOM 566 N N . THR A 1 72 ? -3.354 0.823 16.031 1 98.56 72 THR A N 1
ATOM 567 C CA . THR A 1 72 ? -1.904 0.948 16.156 1 98.56 72 THR A CA 1
ATOM 568 C C . THR A 1 72 ? -1.531 1.879 17.297 1 98.56 72 THR A C 1
ATOM 570 O O . THR A 1 72 ? -2.193 2.895 17.531 1 98.56 72 THR A O 1
ATOM 573 N N . THR A 1 73 ? -0.43 1.556 17.984 1 98.75 73 THR A N 1
ATOM 574 C CA . THR A 1 73 ? 0.084 2.4 19.047 1 98.75 73 THR A CA 1
ATOM 575 C C . THR A 1 73 ? 1.474 2.928 18.703 1 98.75 73 THR A C 1
ATOM 577 O O . THR A 1 73 ? 2.143 2.395 17.812 1 98.75 73 THR A O 1
ATOM 580 N N . PHE A 1 74 ? 1.873 3.945 19.438 1 98.69 74 PHE A N 1
ATOM 581 C CA . PHE A 1 74 ? 3.223 4.469 19.266 1 98.69 74 PHE A CA 1
ATOM 582 C C . PHE A 1 74 ? 4.262 3.412 19.609 1 98.69 74 PHE A C 1
ATOM 584 O O . PHE A 1 74 ? 5.309 3.326 18.969 1 98.69 74 PHE A O 1
ATOM 591 N N . GLU A 1 75 ? 4.016 2.623 20.578 1 98.75 75 GLU A N 1
ATOM 592 C CA . GLU A 1 75 ? 4.922 1.56 21 1 98.75 75 GLU A CA 1
ATOM 593 C C . GLU A 1 75 ? 5.105 0.519 19.891 1 98.75 75 GLU A C 1
ATOM 595 O O . GLU A 1 75 ? 6.215 0.029 19.672 1 98.75 75 GLU A O 1
ATOM 600 N N . GLU A 1 76 ? 4.027 0.163 19.266 1 98.75 76 GLU A N 1
ATOM 601 C CA . GLU A 1 76 ? 4.09 -0.781 18.156 1 98.75 76 GLU A CA 1
ATOM 602 C C . GLU A 1 76 ? 4.949 -0.235 17.016 1 98.75 76 GLU A C 1
ATOM 604 O O . GLU A 1 76 ? 5.773 -0.957 16.453 1 98.75 76 GLU A O 1
ATOM 609 N N . ILE A 1 77 ? 4.785 1.05 16.672 1 98.88 77 ILE A N 1
ATOM 610 C CA . ILE A 1 77 ? 5.566 1.703 15.633 1 98.88 77 ILE A CA 1
ATOM 611 C C . ILE A 1 77 ? 7.043 1.704 16.016 1 98.88 77 ILE A C 1
ATOM 613 O O . ILE A 1 77 ? 7.906 1.38 15.195 1 98.88 77 ILE A O 1
ATOM 617 N N . GLU A 1 78 ? 7.316 2.045 17.25 1 98.81 78 GLU A N 1
ATOM 618 C CA . GLU A 1 78 ? 8.703 2.092 17.703 1 98.81 78 GLU A CA 1
ATOM 619 C C . GLU A 1 78 ? 9.352 0.712 17.641 1 98.81 78 GLU A C 1
ATOM 621 O O . GLU A 1 78 ? 10.508 0.584 17.234 1 98.81 78 GLU A O 1
ATOM 626 N N . SER A 1 79 ? 8.656 -0.286 18.047 1 98.69 79 SER A N 1
ATOM 627 C CA . SER A 1 79 ? 9.18 -1.649 18.078 1 98.69 79 SER A CA 1
ATOM 628 C C . SER A 1 79 ? 9.484 -2.15 16.672 1 98.69 79 SER A C 1
ATOM 630 O O . SER A 1 79 ? 10.484 -2.84 16.453 1 98.69 79 SER A O 1
ATOM 632 N N . LEU A 1 80 ? 8.695 -1.769 15.734 1 98.44 80 LEU A N 1
ATOM 633 C CA . LEU A 1 80 ? 8.805 -2.326 14.391 1 98.44 80 LEU A CA 1
ATOM 634 C C . LEU A 1 80 ? 9.695 -1.457 13.508 1 98.44 80 LEU A C 1
ATOM 636 O O . LEU A 1 80 ? 10.391 -1.966 12.625 1 98.44 80 LEU A O 1
ATOM 640 N N . PHE A 1 81 ? 9.727 -0.118 13.734 1 98.62 81 PHE A N 1
ATOM 641 C CA . PHE A 1 81 ? 10.328 0.76 12.734 1 98.62 81 PHE A CA 1
ATOM 642 C C . PHE A 1 81 ? 11.336 1.705 13.383 1 98.62 81 PHE A C 1
ATOM 644 O O . PHE A 1 81 ? 12.031 2.449 12.695 1 98.62 81 PHE A O 1
ATOM 651 N N . GLY A 1 82 ? 11.375 1.723 14.742 1 98.5 82 GLY A N 1
ATOM 652 C CA . GLY A 1 82 ? 12.422 2.465 15.438 1 98.5 82 GLY A CA 1
ATOM 653 C C . GLY A 1 82 ? 11.93 3.762 16.047 1 98.5 82 GLY A C 1
ATOM 654 O O . GLY A 1 82 ? 10.836 4.23 15.719 1 98.5 82 GLY A O 1
ATOM 655 N N . PRO A 1 83 ? 12.703 4.336 16.906 1 98.69 83 PRO A N 1
ATOM 656 C CA . PRO A 1 83 ? 12.289 5.5 17.688 1 98.69 83 PRO A CA 1
ATOM 657 C C . PRO A 1 83 ? 12.156 6.762 16.828 1 98.69 83 PRO A C 1
ATOM 659 O O . PRO A 1 83 ? 11.32 7.625 17.125 1 98.69 83 PRO A O 1
ATOM 662 N N . ASN A 1 84 ? 12.984 6.879 15.797 1 98.62 84 ASN A N 1
ATOM 663 C CA . ASN A 1 84 ? 12.898 8.078 14.969 1 98.62 84 ASN A CA 1
ATOM 664 C C . ASN A 1 84 ? 11.578 8.125 14.203 1 98.62 84 ASN A C 1
ATOM 666 O O . ASN A 1 84 ? 10.922 9.172 14.148 1 98.62 84 ASN A O 1
ATOM 670 N N . VAL A 1 85 ? 11.164 6.992 13.594 1 98.88 85 VAL A N 1
ATOM 671 C CA . VAL A 1 85 ? 9.891 6.922 12.891 1 98.88 85 VAL A CA 1
ATOM 672 C C . VAL A 1 85 ? 8.75 7.199 13.867 1 98.88 85 VAL A C 1
ATOM 674 O O . VAL A 1 85 ? 7.832 7.965 13.555 1 98.88 85 VAL A O 1
ATOM 677 N N . ARG A 1 86 ? 8.859 6.578 15.055 1 98.88 86 ARG A N 1
ATOM 678 C CA . ARG A 1 86 ? 7.859 6.828 16.094 1 98.88 86 ARG A CA 1
ATOM 679 C C . ARG A 1 86 ? 7.746 8.32 16.391 1 98.88 86 ARG A C 1
ATOM 681 O O . ARG A 1 86 ? 6.637 8.852 16.5 1 98.88 86 ARG A O 1
ATOM 688 N N . SER A 1 87 ? 8.852 8.961 16.531 1 98.81 87 SER A N 1
ATOM 689 C CA . SER A 1 87 ? 8.875 10.375 16.875 1 98.81 87 SER A CA 1
ATOM 690 C C . SER A 1 87 ? 8.211 11.219 15.789 1 98.81 87 SER A C 1
ATOM 692 O O . SER A 1 87 ? 7.418 12.117 16.094 1 98.81 87 SER A O 1
ATOM 694 N N . ILE A 1 88 ? 8.5 10.969 14.531 1 98.88 88 ILE A N 1
ATOM 695 C CA . ILE A 1 88 ? 7.906 11.719 13.438 1 98.88 88 ILE A CA 1
ATOM 696 C C . ILE A 1 88 ? 6.395 11.5 13.414 1 98.88 88 ILE A C 1
ATOM 698 O O . ILE A 1 88 ? 5.625 12.461 13.328 1 98.88 88 ILE A O 1
ATOM 702 N N . VAL A 1 89 ? 5.98 10.219 13.508 1 98.94 89 VAL A N 1
ATOM 703 C CA . VAL A 1 89 ? 4.559 9.891 13.492 1 98.94 89 VAL A CA 1
ATOM 704 C C . VAL A 1 89 ? 3.852 10.586 14.648 1 98.94 89 VAL A C 1
ATOM 706 O O . VAL A 1 89 ? 2.7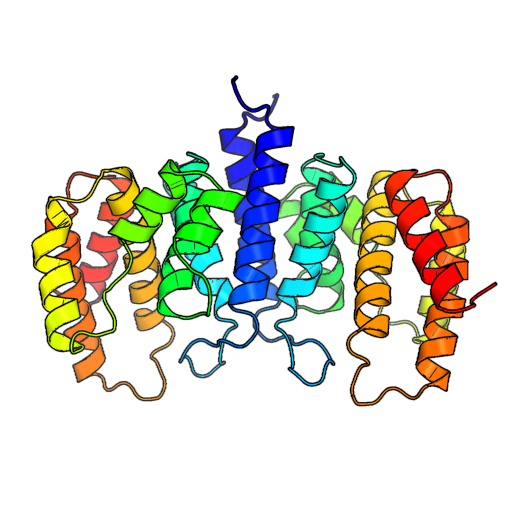5 11.117 14.492 1 98.94 89 VAL A O 1
ATOM 709 N N . GLN A 1 90 ? 4.461 10.602 15.781 1 98.75 90 GLN A N 1
ATOM 710 C CA . GLN A 1 90 ? 3.889 11.242 16.953 1 98.75 90 GLN A CA 1
ATOM 711 C C . GLN A 1 90 ? 3.699 12.742 16.734 1 98.75 90 GLN A C 1
ATOM 713 O O . GLN A 1 90 ? 2.672 13.305 17.109 1 98.75 90 GLN A O 1
ATOM 718 N N . GLU A 1 91 ? 4.645 13.375 16.141 1 98.56 91 GLU A N 1
ATOM 719 C CA . GLU A 1 91 ? 4.578 14.812 15.898 1 98.56 91 GLU A CA 1
ATOM 720 C C . GLU A 1 91 ? 3.432 15.164 14.961 1 98.56 91 GLU A C 1
ATOM 722 O O . GLU A 1 91 ? 2.889 16.266 15.023 1 98.56 91 GLU A O 1
ATOM 727 N N . VAL A 1 92 ? 3.074 14.203 14.086 1 98.56 92 VAL A N 1
ATOM 728 C CA . VAL A 1 92 ? 2.059 14.555 13.102 1 98.56 92 VAL A CA 1
ATOM 729 C C . VAL A 1 92 ? 0.722 13.93 13.484 1 98.56 92 VAL A C 1
ATOM 731 O O . VAL A 1 92 ? -0.233 13.953 12.711 1 98.56 92 VAL A O 1
ATOM 734 N N . THR A 1 93 ? 0.647 13.352 14.648 1 98.62 93 THR A N 1
ATOM 735 C CA . THR A 1 93 ? -0.572 12.711 15.133 1 98.62 93 THR A CA 1
ATOM 736 C C . THR A 1 93 ? -1.373 13.672 16.016 1 98.62 93 THR A C 1
ATOM 738 O O . THR A 1 93 ? -0.823 14.297 16.922 1 98.62 93 THR A O 1
ATOM 741 N N . ASP A 1 94 ? -2.652 13.812 15.719 1 97.31 94 ASP A N 1
ATOM 742 C CA . ASP A 1 94 ? -3.537 14.633 16.531 1 97.31 94 ASP A CA 1
ATOM 743 C C . ASP A 1 94 ? -3.998 13.883 17.781 1 97.31 94 ASP A C 1
ATOM 745 O O . ASP A 1 94 ? -4.113 12.656 17.766 1 97.31 94 ASP A O 1
ATOM 749 N N . ASP A 1 95 ? -4.242 14.609 18.828 1 95.69 95 ASP A N 1
ATOM 750 C CA . ASP A 1 95 ? -4.883 14.07 20.031 1 95.69 95 ASP A CA 1
ATOM 751 C C . ASP A 1 95 ? -6.395 13.969 19.844 1 95.69 95 ASP A C 1
ATOM 753 O O . ASP A 1 95 ? -7.117 14.945 20.062 1 95.69 95 ASP A O 1
ATOM 757 N N . LYS A 1 96 ? -6.914 12.867 19.625 1 93.94 96 LYS A N 1
ATOM 758 C CA . LYS A 1 96 ? -8.312 12.672 19.25 1 93.94 96 LYS A CA 1
ATOM 759 C C . LYS A 1 96 ? -9.234 12.828 20.453 1 93.94 96 LYS A C 1
ATOM 761 O O . LYS A 1 96 ? -10.461 12.867 20.312 1 93.94 96 LYS A O 1
ATOM 766 N N . THR A 1 97 ? -8.68 12.844 21.594 1 95.88 97 THR A N 1
ATOM 767 C CA . THR A 1 97 ? -9.5 13.094 22.781 1 95.88 97 THR A CA 1
ATOM 768 C C . THR A 1 97 ? -9.961 14.547 22.812 1 95.88 97 THR A C 1
ATOM 770 O O . THR A 1 97 ? -10.883 14.891 23.547 1 95.88 97 THR A O 1
ATOM 773 N N . LEU A 1 98 ? -9.398 15.469 22.078 1 97.25 98 LEU A N 1
ATOM 774 C CA . LEU A 1 98 ? -9.766 16.875 22 1 97.25 98 LEU A CA 1
ATOM 775 C C . LEU A 1 98 ? -10.812 17.094 20.922 1 97.25 98 LEU A C 1
ATOM 777 O O . LEU A 1 98 ? -10.859 16.359 19.922 1 97.25 98 LEU A O 1
ATOM 781 N N . PRO A 1 99 ? -11.648 18.109 21.156 1 97.19 99 PRO A N 1
ATOM 782 C CA . PRO A 1 99 ? -12.633 18.438 20.125 1 97.19 99 PRO A CA 1
ATOM 783 C C . PRO A 1 99 ? -11.977 18.828 18.797 1 97.19 99 PRO A C 1
ATOM 785 O O . PRO A 1 99 ? -10.867 19.359 18.781 1 97.19 99 PRO A O 1
ATOM 788 N N . LYS A 1 100 ? -12.688 18.656 17.734 1 95.62 100 LYS A N 1
ATOM 789 C CA . LYS A 1 100 ? -12.203 18.859 16.375 1 95.62 100 LYS A CA 1
ATOM 790 C C . LYS A 1 100 ? -11.633 20.266 16.188 1 95.62 100 LYS A C 1
ATOM 792 O O . LYS A 1 100 ? -10.539 20.422 15.648 1 95.62 100 LYS A O 1
ATOM 797 N N . GLN A 1 101 ? -12.406 21.219 16.656 1 96.19 101 GLN A N 1
ATOM 798 C CA . GLN A 1 101 ? -11.984 22.609 16.469 1 96.19 101 GLN A CA 1
ATOM 799 C C . GLN A 1 101 ? -10.68 22.891 17.219 1 96.19 101 GLN A C 1
ATOM 801 O O . GLN A 1 101 ? -9.828 23.641 16.734 1 96.19 101 GLN A O 1
ATOM 806 N N . GLN A 1 102 ? -10.57 22.328 18.344 1 97.38 102 GLN A N 1
ATOM 807 C CA . GLN A 1 102 ? -9.352 22.5 19.109 1 97.38 102 GLN A CA 1
ATOM 808 C C . GLN A 1 102 ? -8.164 21.828 18.438 1 97.38 102 GLN A C 1
ATOM 810 O O . GLN A 1 102 ? -7.055 22.359 18.438 1 97.38 102 GLN A O 1
ATOM 815 N N . ARG A 1 103 ? -8.375 20.656 17.922 1 97.44 103 ARG A N 1
ATOM 816 C CA . ARG A 1 103 ? -7.316 19.953 17.203 1 97.44 103 ARG A CA 1
ATOM 817 C C . ARG A 1 103 ? -6.824 20.766 16.016 1 97.44 103 ARG A C 1
ATOM 819 O O . ARG A 1 103 ? -5.621 20.859 15.766 1 97.44 103 ARG A O 1
ATOM 826 N N . LYS A 1 104 ? -7.73 21.328 15.305 1 97.44 104 LYS A N 1
ATOM 827 C CA . LYS A 1 104 ? -7.375 22.156 14.156 1 97.44 104 LYS A CA 1
ATOM 828 C C . LYS A 1 104 ? -6.551 23.359 14.586 1 97.44 104 LYS A C 1
ATOM 830 O O . LYS A 1 104 ? -5.551 23.688 13.945 1 97.44 104 LYS A O 1
ATOM 835 N N . GLN A 1 105 ? -7.012 23.969 15.633 1 97.94 105 GLN A N 1
ATOM 836 C CA . GLN A 1 105 ? -6.289 25.125 16.141 1 97.94 105 GLN A CA 1
ATOM 837 C C . GLN A 1 105 ? -4.875 24.75 16.578 1 97.94 105 GLN A C 1
ATOM 839 O O . GLN A 1 105 ? -3.922 25.5 16.328 1 97.94 105 GLN A O 1
ATOM 844 N N . LEU A 1 106 ? -4.715 23.625 17.188 1 97.88 106 LEU A N 1
ATOM 845 C CA . LEU A 1 106 ? -3.412 23.156 17.641 1 97.88 106 LEU A CA 1
ATOM 846 C C . LEU A 1 106 ? -2.494 22.859 16.469 1 97.88 106 LEU A C 1
ATOM 848 O O . LEU A 1 106 ? -1.281 23.062 16.547 1 97.88 106 LEU A O 1
ATOM 852 N N . GLN A 1 107 ? -3.045 22.344 15.344 1 98.25 107 GLN A N 1
ATOM 853 C CA . GLN A 1 107 ? -2.24 22.109 14.148 1 98.25 107 GLN A CA 1
ATOM 854 C C . GLN A 1 107 ? -1.649 23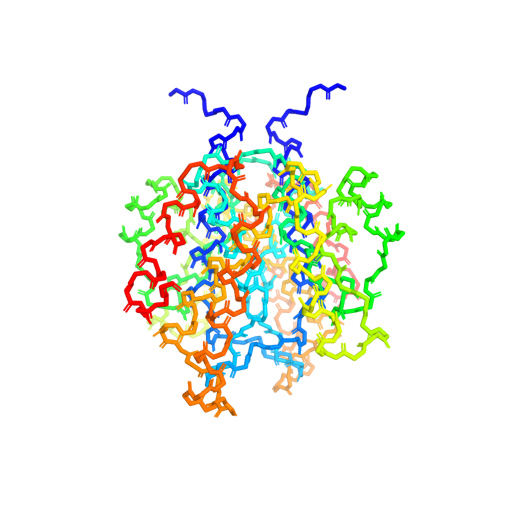.422 13.625 1 98.25 107 GLN A C 1
ATOM 856 O O . GLN A 1 107 ? -0.522 23.453 13.125 1 98.25 107 GLN A O 1
ATOM 861 N N . ILE A 1 108 ? -2.371 24.5 13.703 1 98.31 108 ILE A N 1
ATOM 862 C CA . ILE A 1 108 ? -1.86 25.812 13.305 1 98.31 108 ILE A CA 1
ATOM 863 C C . ILE A 1 108 ? -0.751 26.25 14.258 1 98.31 108 ILE A C 1
ATOM 865 O O . ILE A 1 108 ? 0.352 26.578 13.828 1 98.31 108 ILE A O 1
ATOM 869 N N . GLU A 1 109 ? -0.979 26.109 15.5 1 98.06 109 GLU A N 1
ATOM 870 C CA . GLU A 1 109 ? -0.109 26.656 16.531 1 98.06 109 GLU A CA 1
ATOM 871 C C . GLU A 1 109 ? 1.202 25.875 16.625 1 98.06 109 GLU A C 1
ATOM 873 O O . GLU A 1 109 ? 2.252 26.453 16.922 1 98.06 109 GLU A O 1
ATOM 878 N N . ARG A 1 110 ? 1.142 24.625 16.359 1 97.88 110 ARG A N 1
ATOM 879 C CA . ARG A 1 110 ? 2.301 23.781 16.609 1 97.88 110 ARG A CA 1
ATOM 880 C C . ARG A 1 110 ? 3.096 23.531 15.336 1 97.88 110 ARG A C 1
ATOM 882 O O . ARG A 1 110 ? 4.184 22.953 15.383 1 97.88 110 ARG A O 1
ATOM 889 N N . ALA A 1 111 ? 2.592 23.953 14.258 1 98.19 111 ALA A N 1
ATOM 890 C CA . ALA A 1 111 ? 3.184 23.625 12.969 1 98.19 111 ALA A CA 1
ATOM 891 C C . ALA A 1 111 ? 4.633 24.109 12.891 1 98.19 111 ALA A C 1
ATOM 893 O O . ALA A 1 111 ? 5.52 23.344 12.484 1 98.19 111 ALA A O 1
ATOM 894 N N . ALA A 1 112 ? 4.926 25.328 13.352 1 97.75 112 ALA A N 1
ATOM 895 C CA . ALA A 1 112 ? 6.246 25.938 13.203 1 97.75 112 ALA A CA 1
ATOM 896 C C . ALA A 1 112 ? 7.281 25.219 14.07 1 97.75 112 ALA A C 1
ATOM 898 O O . ALA A 1 112 ? 8.477 25.234 13.75 1 97.75 112 ALA A O 1
ATOM 899 N N . SER A 1 113 ? 6.875 24.625 15.164 1 97.88 113 SER A N 1
ATOM 900 C CA . SER A 1 113 ? 7.809 24.062 16.125 1 97.88 113 SER A CA 1
ATOM 901 C C . SER A 1 113 ? 8.133 22.609 15.812 1 97.88 113 SER A C 1
ATOM 903 O O . SER A 1 113 ? 8.984 22 16.453 1 97.88 113 SER A O 1
ATOM 905 N N . LYS A 1 114 ? 7.543 22 14.812 1 98.31 114 LYS A N 1
ATOM 906 C CA . LYS A 1 114 ? 7.762 20.609 14.461 1 98.31 114 LYS A CA 1
ATOM 907 C C . LYS A 1 114 ? 9.141 20.406 13.836 1 98.31 114 LYS A C 1
ATOM 909 O O . LYS A 1 114 ? 9.758 21.359 13.359 1 98.31 114 LYS A O 1
ATOM 914 N N . SER A 1 115 ? 9.609 19.188 13.914 1 98.62 115 SER A N 1
ATOM 915 C CA . SER A 1 115 ? 10.875 18.844 13.273 1 98.62 115 SER A CA 1
ATOM 916 C C . SER A 1 115 ? 10.773 18.953 11.758 1 98.62 115 SER A C 1
ATOM 918 O O . SER A 1 115 ? 9.672 18.938 11.195 1 98.62 115 SER A O 1
ATOM 920 N N . HIS A 1 116 ? 11.891 19.156 11.102 1 98.75 116 HIS A N 1
ATOM 921 C CA . HIS A 1 116 ? 11.922 19.234 9.641 1 98.75 116 HIS A CA 1
ATOM 922 C C . HIS A 1 116 ? 11.258 18.031 9 1 98.75 116 HIS A C 1
ATOM 924 O O . HIS A 1 116 ? 10.5 18.172 8.039 1 98.75 116 HIS A O 1
ATOM 930 N N . GLN A 1 117 ? 11.516 16.828 9.531 1 98.88 117 GLN A N 1
ATOM 931 C CA . GLN A 1 117 ? 10.961 15.586 9 1 98.88 117 GLN A CA 1
ATOM 932 C C . GLN A 1 117 ? 9.445 15.562 9.133 1 98.88 117 GLN A C 1
ATOM 934 O O . GLN A 1 117 ? 8.742 15.18 8.195 1 98.88 117 GLN A O 1
ATOM 939 N N . ALA A 1 118 ? 8.961 15.961 10.242 1 98.88 118 ALA A N 1
ATOM 940 C CA . ALA A 1 118 ? 7.52 15.992 10.469 1 98.88 118 ALA A CA 1
ATOM 941 C C . ALA A 1 118 ? 6.852 17.016 9.555 1 98.88 118 ALA A C 1
ATOM 943 O O . ALA A 1 118 ? 5.754 16.781 9.039 1 98.88 118 ALA A O 1
ATOM 944 N N . LYS A 1 119 ? 7.516 18.172 9.367 1 98.94 119 LYS A N 1
ATOM 945 C CA . LYS A 1 119 ? 6.977 19.203 8.484 1 98.94 119 LYS A CA 1
ATOM 946 C C . LYS A 1 119 ? 6.832 18.672 7.055 1 98.94 119 LYS A C 1
ATOM 948 O O . LYS A 1 119 ? 5.867 19.016 6.363 1 98.94 119 LYS A O 1
ATOM 953 N N . LEU A 1 120 ? 7.793 17.922 6.598 1 98.94 120 LEU A N 1
ATOM 954 C CA . LEU A 1 120 ? 7.719 17.328 5.266 1 98.94 120 LEU A CA 1
ATOM 955 C C . LEU A 1 120 ? 6.473 16.453 5.129 1 98.94 120 LEU A C 1
ATOM 957 O O . LEU A 1 120 ? 5.742 16.562 4.145 1 98.94 120 LEU A O 1
ATOM 961 N N . VAL A 1 121 ? 6.258 15.578 6.102 1 98.94 121 VAL A N 1
ATOM 962 C CA . VAL A 1 121 ? 5.102 14.688 6.078 1 98.94 121 VAL A CA 1
ATOM 963 C C . VAL A 1 121 ? 3.816 15.516 6.082 1 98.94 121 VAL A C 1
ATOM 965 O O . VAL A 1 121 ? 2.893 15.242 5.312 1 98.94 121 VAL A O 1
ATOM 968 N N . LYS A 1 122 ? 3.715 16.547 6.898 1 98.88 122 LYS A N 1
ATOM 969 C CA . LYS A 1 122 ? 2.523 17.391 7.004 1 98.88 122 LYS A CA 1
ATOM 970 C C . LYS A 1 122 ? 2.244 18.109 5.691 1 98.88 122 LYS A C 1
ATOM 972 O O . LYS A 1 122 ? 1.092 18.219 5.266 1 98.88 122 LYS A O 1
ATOM 977 N N . LEU A 1 123 ? 3.316 18.656 5.105 1 98.88 123 LEU A N 1
ATOM 978 C CA . LEU A 1 123 ? 3.158 19.344 3.824 1 98.88 123 LEU A CA 1
ATOM 979 C C . LEU A 1 123 ? 2.576 18.406 2.777 1 98.88 123 LEU A C 1
ATOM 981 O O . LEU A 1 123 ? 1.613 18.75 2.09 1 98.88 123 LEU A O 1
ATOM 985 N N . ALA A 1 124 ? 3.152 17.219 2.664 1 98.94 124 ALA A N 1
ATOM 986 C CA . ALA A 1 124 ? 2.693 16.25 1.679 1 98.94 124 ALA A CA 1
ATOM 987 C C . ALA A 1 124 ? 1.267 15.789 1.976 1 98.94 124 ALA A C 1
ATOM 989 O O . ALA A 1 124 ? 0.459 15.625 1.059 1 98.94 124 ALA A O 1
ATOM 990 N N . ASP A 1 125 ? 0.966 15.594 3.25 1 98.81 125 ASP A N 1
ATOM 991 C CA . ASP A 1 125 ? -0.382 15.227 3.678 1 98.81 125 ASP A CA 1
ATOM 992 C C . ASP A 1 125 ? -1.392 16.297 3.279 1 98.81 125 ASP A C 1
ATOM 994 O O . ASP A 1 125 ? -2.471 15.992 2.77 1 98.81 125 ASP A O 1
ATOM 998 N N . LYS A 1 126 ? -1.057 17.578 3.531 1 98.81 126 LYS A N 1
ATOM 999 C CA . LYS A 1 126 ? -1.932 18.672 3.162 1 98.81 126 LYS A CA 1
ATOM 1000 C C . LYS A 1 126 ? -2.131 18.734 1.65 1 98.81 126 LYS A C 1
ATOM 1002 O O . LYS A 1 126 ? -3.244 18.984 1.176 1 98.81 126 LYS A O 1
ATOM 1007 N N . ILE A 1 127 ? -1.003 18.594 0.907 1 98.81 127 ILE A N 1
ATOM 1008 C CA . ILE A 1 127 ? -1.095 18.609 -0.549 1 98.81 127 ILE A CA 1
ATOM 1009 C C . ILE A 1 127 ? -2.076 17.531 -1.016 1 98.81 127 ILE A C 1
ATOM 1011 O O . ILE A 1 127 ? -2.959 17.797 -1.832 1 98.81 127 ILE A O 1
ATOM 1015 N N . TYR A 1 128 ? -1.949 16.312 -0.482 1 98.62 128 TYR A N 1
ATOM 1016 C CA . TYR A 1 128 ? -2.828 15.219 -0.88 1 98.62 128 TYR A CA 1
ATOM 1017 C C . TYR A 1 128 ? -4.285 15.555 -0.598 1 98.62 128 TYR A C 1
ATOM 1019 O O . TYR A 1 128 ? -5.145 15.398 -1.468 1 98.62 128 TYR A O 1
ATOM 1027 N N . ASN A 1 129 ? -4.559 16.047 0.608 1 97.31 129 ASN A N 1
ATOM 1028 C CA . ASN A 1 129 ? -5.93 16.328 1.028 1 97.31 129 ASN A CA 1
ATOM 1029 C C . ASN A 1 129 ? -6.547 17.453 0.216 1 97.31 129 ASN A C 1
ATOM 1031 O O . ASN A 1 129 ? -7.719 17.391 -0.16 1 97.31 129 ASN A O 1
ATOM 1035 N N . LEU A 1 130 ? -5.801 18.438 -0.021 1 97.94 130 LEU A N 1
ATOM 1036 C CA . LEU A 1 130 ? -6.312 19.578 -0.757 1 97.94 130 LEU A CA 1
ATOM 1037 C C . LEU A 1 130 ? -6.57 19.219 -2.217 1 97.94 130 LEU A C 1
ATOM 1039 O O . LEU A 1 130 ? -7.578 19.641 -2.791 1 97.94 130 LEU A O 1
ATOM 1043 N N . ARG A 1 131 ? -5.648 18.484 -2.877 1 97.19 131 ARG A N 1
ATOM 1044 C CA . ARG A 1 131 ? -5.879 18.016 -4.234 1 97.19 131 ARG A CA 1
ATOM 1045 C C . ARG A 1 131 ? -7.121 17.125 -4.305 1 97.19 131 ARG A C 1
ATOM 1047 O O . ARG A 1 131 ? -7.891 17.203 -5.262 1 97.19 131 ARG A O 1
ATOM 1054 N N . ASP A 1 132 ? -7.234 16.281 -3.303 1 94.75 132 ASP A N 1
ATOM 1055 C CA . ASP A 1 132 ? -8.43 15.453 -3.227 1 94.75 132 ASP A CA 1
ATOM 1056 C C . ASP A 1 132 ? -9.695 16.297 -3.172 1 94.75 132 ASP A C 1
ATOM 1058 O O . ASP A 1 132 ? -10.688 16 -3.84 1 94.75 132 ASP A O 1
ATOM 1062 N N . LEU A 1 133 ? -9.711 17.344 -2.363 1 94 133 LEU A N 1
ATOM 1063 C CA . LEU A 1 133 ? -10.859 18.234 -2.223 1 94 133 LEU A CA 1
ATOM 1064 C C . LEU A 1 133 ? -11.156 18.953 -3.535 1 94 133 LEU A C 1
ATOM 1066 O O . LEU A 1 133 ? -12.32 19.25 -3.84 1 94 133 LEU A O 1
ATOM 1070 N N . GLN A 1 134 ? -10.133 19.25 -4.281 1 94 134 GLN A N 1
ATOM 1071 C CA . GLN A 1 134 ? -10.305 19.906 -5.57 1 94 134 GLN A CA 1
ATOM 1072 C C . GLN A 1 134 ? -10.992 18.984 -6.574 1 94 134 GLN A C 1
ATOM 1074 O O . GLN A 1 134 ? -11.773 19.438 -7.41 1 94 134 GLN A O 1
ATOM 1079 N N . CYS A 1 135 ? -10.742 17.656 -6.488 1 89.31 135 CYS A N 1
ATOM 1080 C CA . CYS A 1 135 ? -11.18 16.719 -7.516 1 89.31 135 CYS A CA 1
ATOM 1081 C C . CYS A 1 135 ? -12.414 15.945 -7.059 1 89.31 135 CYS A C 1
ATOM 1083 O O . CYS A 1 135 ? -13.258 15.57 -7.875 1 89.31 135 CYS A O 1
ATOM 1085 N N . ARG A 1 136 ? -12.469 15.586 -5.793 1 85.19 136 ARG A N 1
ATOM 1086 C CA . ARG A 1 136 ? -13.516 14.703 -5.27 1 85.19 136 ARG A CA 1
ATOM 1087 C C . ARG A 1 136 ? -13.961 15.148 -3.881 1 85.19 136 ARG A C 1
ATOM 1089 O O . ARG A 1 136 ? -13.547 14.57 -2.873 1 85.19 136 ARG A O 1
ATOM 1096 N N . LYS A 1 137 ? -14.875 16 -3.799 1 86.25 137 LYS A N 1
ATOM 1097 C CA . LYS A 1 137 ? -15.383 16.484 -2.52 1 86.25 137 LYS A CA 1
ATOM 1098 C C . LYS A 1 137 ? -16.078 15.359 -1.747 1 86.25 137 LYS A C 1
ATOM 1100 O O . LYS A 1 137 ? -16.812 14.562 -2.328 1 86.25 137 LYS A O 1
ATOM 1105 N N . PRO A 1 138 ? -15.734 15.297 -0.466 1 89.62 138 PRO A N 1
ATOM 1106 C CA . PRO A 1 138 ? -16.438 14.297 0.336 1 89.62 138 PRO A CA 1
ATOM 1107 C C . PRO A 1 138 ? -17.953 14.438 0.264 1 89.62 138 PRO A C 1
ATOM 1109 O O . PRO A 1 138 ? -18.469 15.555 0.207 1 89.62 138 PRO A O 1
ATOM 1112 N N . GLU A 1 139 ? -18.75 13.43 0.211 1 85.19 139 GLU A N 1
ATOM 1113 C CA . GLU A 1 139 ? -20.188 13.391 -0.012 1 85.19 139 GLU A CA 1
ATOM 1114 C C . GLU A 1 139 ? -20.922 14.312 0.959 1 85.19 139 GLU A C 1
ATOM 1116 O O . GLU A 1 139 ? -21.891 14.969 0.583 1 85.19 139 GLU A O 1
ATOM 1121 N N . LEU A 1 140 ? -20.5 14.469 2.137 1 87 140 LEU A N 1
ATOM 1122 C CA . LEU A 1 140 ? -21.281 15.195 3.129 1 87 140 LEU A CA 1
ATOM 1123 C C . LEU A 1 140 ? -20.703 16.594 3.361 1 87 140 LEU A C 1
ATOM 1125 O O . LEU A 1 140 ? -21.203 17.328 4.215 1 87 140 LEU A O 1
ATOM 1129 N N . TRP A 1 141 ? -19.859 16.953 2.477 1 91.62 141 TRP A N 1
ATOM 1130 C CA . TRP A 1 141 ? -19.25 18.266 2.682 1 91.62 141 TRP A CA 1
ATOM 1131 C C . TRP A 1 141 ? -19.953 19.312 1.828 1 91.62 141 TRP A C 1
ATOM 1133 O O . TRP A 1 141 ? -20.266 19.078 0.662 1 91.62 141 TRP A O 1
ATOM 1143 N N . THR A 1 142 ? -20.234 20.531 2.451 1 92.75 142 THR A N 1
ATOM 1144 C CA . THR A 1 142 ? -20.734 21.688 1.732 1 92.75 142 THR A CA 1
ATOM 1145 C C . THR A 1 142 ? -19.594 22.5 1.131 1 92.75 142 THR A C 1
ATOM 1147 O O . THR A 1 142 ? -18.422 22.297 1.494 1 92.75 142 THR A O 1
ATOM 1150 N N . ASP A 1 143 ? -20 23.344 0.185 1 92.12 143 ASP A N 1
ATOM 1151 C CA . ASP A 1 143 ? -19 24.25 -0.378 1 92.12 143 ASP A CA 1
ATOM 1152 C C . ASP A 1 143 ? -18.359 25.109 0.708 1 92.12 143 ASP A C 1
ATOM 1154 O O . ASP A 1 143 ? -17.172 25.422 0.649 1 92.12 143 ASP A O 1
ATOM 1158 N N . GLU A 1 144 ? -19.156 25.469 1.597 1 94.25 144 GLU A N 1
ATOM 1159 C CA . GLU A 1 144 ? -18.672 26.297 2.699 1 94.25 144 GLU A CA 1
ATOM 1160 C C . GLU A 1 144 ? -17.656 25.531 3.545 1 94.25 144 GLU A C 1
ATOM 1162 O O . GLU A 1 144 ? -16.609 26.094 3.914 1 94.25 144 GLU A O 1
ATOM 1167 N N . ARG A 1 145 ? -17.922 24.344 3.799 1 93.94 145 ARG A N 1
ATOM 1168 C CA . ARG A 1 145 ? -17 23.531 4.582 1 93.94 145 ARG A CA 1
ATOM 1169 C C . ARG A 1 145 ? -15.68 23.328 3.844 1 93.94 145 ARG A C 1
ATOM 1171 O O . ARG A 1 145 ? -14.609 23.359 4.453 1 93.94 145 ARG A O 1
ATOM 1178 N N . CYS A 1 146 ? -15.789 23.094 2.596 1 94.81 146 CYS A N 1
ATOM 1179 C CA . CYS A 1 146 ? -14.594 22.969 1.774 1 94.81 146 CYS A CA 1
ATOM 1180 C C . CYS A 1 146 ? -13.75 24.234 1.826 1 94.81 146 CYS A C 1
ATOM 1182 O O . CYS A 1 146 ? -12.539 24.172 2.021 1 94.81 146 CYS A O 1
ATOM 1184 N N . ARG A 1 147 ? -14.445 25.344 1.677 1 94.81 147 ARG A N 1
ATOM 1185 C CA . ARG A 1 147 ? -13.75 26.641 1.718 1 94.81 147 ARG A CA 1
ATOM 1186 C C . ARG A 1 147 ? -13.078 26.844 3.068 1 94.81 147 ARG A C 1
ATOM 1188 O O . ARG A 1 147 ? -11.938 27.312 3.131 1 94.81 147 ARG A O 1
ATOM 1195 N N . GLU A 1 148 ? -13.766 26.5 4.066 1 95.69 148 GLU A N 1
ATOM 1196 C CA . GLU A 1 148 ? -13.203 26.625 5.41 1 95.69 148 GLU A CA 1
ATOM 1197 C C . GLU A 1 148 ? -11.969 25.734 5.57 1 95.69 148 GLU A C 1
ATOM 1199 O O . GLU A 1 148 ? -11 26.125 6.223 1 95.69 148 GLU A O 1
ATOM 1204 N N . TYR A 1 149 ? -12.055 24.609 5.02 1 96.81 149 TYR A N 1
ATOM 1205 C CA . TYR A 1 149 ? -10.914 23.703 5.09 1 96.81 149 TYR A CA 1
ATOM 1206 C C . TYR A 1 149 ? -9.695 24.297 4.395 1 96.81 149 TYR A C 1
ATOM 1208 O O . TYR A 1 149 ? -8.578 24.234 4.914 1 96.81 149 TYR A O 1
ATOM 1216 N N . PHE A 1 150 ? -9.883 24.859 3.215 1 97.94 150 PHE A N 1
ATOM 1217 C CA . PHE A 1 150 ? -8.789 25.469 2.479 1 97.94 150 PHE A CA 1
ATOM 1218 C C . PHE A 1 150 ? -8.164 26.609 3.287 1 97.94 150 PHE A C 1
ATOM 1220 O O . PHE A 1 150 ? -6.938 26.734 3.342 1 97.94 150 PHE A O 1
ATOM 1227 N N . HIS A 1 151 ? -8.992 27.406 3.873 1 97.69 151 HIS A N 1
ATOM 1228 C CA . HIS A 1 151 ? -8.5 28.516 4.668 1 97.69 151 HIS A CA 1
ATOM 1229 C C . HIS A 1 151 ? -7.711 28.031 5.879 1 97.69 151 HIS A C 1
ATOM 1231 O O . HIS A 1 151 ? -6.637 28.562 6.184 1 97.69 151 HIS A O 1
ATOM 1237 N N . TRP A 1 152 ? -8.258 27.062 6.539 1 98.25 152 TRP A N 1
ATOM 1238 C CA . TRP A 1 152 ? -7.566 26.469 7.676 1 98.25 152 TRP A CA 1
ATOM 1239 C C . TRP A 1 152 ? -6.23 25.859 7.246 1 98.25 152 TRP A C 1
ATOM 1241 O O . TRP A 1 152 ? -5.203 26.094 7.887 1 98.25 152 TRP A O 1
ATOM 1251 N N . ALA A 1 153 ? -6.254 25.109 6.195 1 98.44 153 ALA A N 1
ATOM 1252 C CA . ALA A 1 153 ? -5.051 24.453 5.695 1 98.44 153 ALA A CA 1
ATOM 1253 C C . ALA A 1 153 ? -3.965 25.484 5.367 1 98.44 153 ALA A C 1
ATOM 1255 O O . ALA A 1 153 ? -2.783 25.25 5.625 1 98.44 153 ALA A O 1
ATOM 1256 N N . LYS A 1 154 ? -4.363 26.578 4.773 1 98.5 154 LYS A N 1
ATOM 1257 C CA . LYS A 1 154 ? -3.396 27.625 4.441 1 98.5 154 LYS A CA 1
ATOM 1258 C C . LYS A 1 154 ? -2.719 28.156 5.695 1 98.5 154 LYS A C 1
ATOM 1260 O O . LYS A 1 154 ? -1.511 28.406 5.695 1 98.5 154 LYS A O 1
ATOM 1265 N N . GLN A 1 155 ? -3.504 28.359 6.707 1 98.31 155 GLN A N 1
ATOM 1266 C CA . GLN A 1 155 ? -2.936 28.828 7.965 1 98.31 155 GLN A CA 1
ATOM 1267 C C . GLN A 1 155 ? -1.901 27.859 8.508 1 98.31 155 GLN A C 1
ATOM 1269 O O . GLN A 1 155 ? -0.841 28.266 8.984 1 98.31 155 GLN A O 1
ATOM 1274 N N . VAL A 1 156 ? -2.18 26.578 8.453 1 98.62 156 VAL A N 1
ATOM 1275 C CA . VAL A 1 156 ? -1.233 25.562 8.891 1 98.62 156 VAL A CA 1
ATOM 1276 C C . VAL A 1 156 ? 0.023 25.609 8.023 1 98.62 156 VAL A C 1
ATOM 1278 O O . VAL A 1 156 ? 1.141 25.672 8.539 1 98.62 156 VAL A O 1
ATOM 1281 N N . CYS A 1 157 ? -0.173 25.625 6.711 1 98.38 157 CYS A N 1
ATOM 1282 C CA . CYS A 1 157 ? 0.93 25.531 5.758 1 98.38 157 CYS A CA 1
ATOM 1283 C C . CYS A 1 157 ? 1.818 26.766 5.848 1 98.38 157 CYS A C 1
ATOM 1285 O O . CYS A 1 157 ? 3.027 26.688 5.625 1 98.38 157 CYS A O 1
ATOM 1287 N N . ASN A 1 158 ? 1.25 27.938 6.176 1 97.88 158 ASN A N 1
ATOM 1288 C CA . ASN A 1 158 ? 2.033 29.156 6.359 1 97.88 158 ASN A CA 1
ATOM 1289 C C . ASN A 1 158 ? 3.08 28.984 7.461 1 97.88 158 ASN A C 1
ATOM 1291 O O . ASN A 1 158 ? 4.164 29.562 7.383 1 97.88 158 ASN A O 1
ATOM 1295 N N . ASN A 1 159 ? 2.721 28.219 8.43 1 98.25 159 ASN A N 1
ATOM 1296 C CA . ASN A 1 159 ? 3.637 28 9.547 1 98.25 159 ASN A CA 1
ATOM 1297 C C . ASN A 1 159 ? 4.629 26.875 9.25 1 98.25 159 ASN A C 1
ATOM 1299 O O . ASN A 1 159 ? 5.52 26.594 10.055 1 98.25 159 ASN A O 1
ATOM 1303 N N . LEU A 1 160 ? 4.512 26.234 8.086 1 98.44 160 LEU A N 1
ATOM 1304 C CA . LEU A 1 160 ? 5.414 25.172 7.668 1 98.44 160 LEU A CA 1
ATOM 1305 C C . LEU A 1 160 ? 6.422 25.688 6.645 1 98.44 160 LEU A C 1
ATOM 1307 O O . LEU A 1 160 ? 7.289 24.938 6.195 1 98.44 160 LEU A O 1
ATOM 1311 N N . LYS A 1 161 ? 6.352 26.953 6.258 1 97.31 161 LYS A N 1
ATOM 1312 C CA . LYS A 1 161 ? 7.191 27.516 5.207 1 97.31 161 LYS A CA 1
ATOM 1313 C C . LYS A 1 161 ? 8.672 27.406 5.562 1 97.31 161 LYS A C 1
ATOM 1315 O O . LYS A 1 161 ? 9.039 27.438 6.738 1 97.31 161 LYS A O 1
ATOM 1320 N N . GLY A 1 162 ? 9.516 27.312 4.523 1 97.94 162 GLY A N 1
ATOM 1321 C CA . GLY A 1 162 ? 10.953 27.156 4.707 1 97.94 162 GLY A CA 1
ATOM 1322 C C . GLY A 1 162 ? 11.383 25.719 4.859 1 97.94 162 GLY A C 1
ATOM 1323 O O . GLY A 1 162 ? 12.531 25.438 5.215 1 97.94 162 GLY A O 1
ATOM 1324 N N . THR A 1 163 ? 10.516 24.766 4.598 1 98.38 163 THR A N 1
ATOM 1325 C CA . THR A 1 163 ? 10.789 23.344 4.781 1 98.38 163 THR A CA 1
ATOM 1326 C C . THR A 1 163 ? 11.25 22.703 3.473 1 98.38 163 THR A C 1
ATOM 1328 O O . THR A 1 163 ? 12.289 22.047 3.434 1 98.38 163 THR A O 1
ATOM 1331 N N . ASN A 1 164 ? 10.562 22.844 2.422 1 98.5 164 ASN A N 1
ATOM 1332 C CA . ASN A 1 164 ? 10.844 22.297 1.1 1 98.5 164 ASN A CA 1
ATOM 1333 C C . ASN A 1 164 ? 10.203 23.141 -0.002 1 98.5 164 ASN A C 1
ATOM 1335 O O . ASN A 1 164 ? 8.977 23.219 -0.088 1 98.5 164 ASN A O 1
ATOM 1339 N N . ALA A 1 165 ? 10.969 23.688 -0.858 1 98.25 165 ALA A N 1
ATOM 1340 C CA . ALA A 1 165 ? 10.523 24.656 -1.849 1 98.25 165 ALA A CA 1
ATOM 1341 C C . ALA A 1 165 ? 9.531 24.031 -2.826 1 98.25 165 ALA A C 1
ATOM 1343 O O . ALA A 1 165 ? 8.555 24.672 -3.221 1 98.25 165 ALA A O 1
ATOM 1344 N N . LYS A 1 166 ? 9.766 22.891 -3.23 1 98.44 166 LYS A N 1
ATOM 1345 C CA . LYS A 1 166 ? 8.898 22.234 -4.203 1 98.44 166 LYS A CA 1
ATOM 1346 C C . LYS A 1 166 ? 7.512 21.969 -3.613 1 98.44 166 LYS A C 1
ATOM 1348 O O . LYS A 1 166 ? 6.496 22.266 -4.246 1 98.44 166 LYS A O 1
ATOM 1353 N N . LEU A 1 167 ? 7.414 21.391 -2.439 1 98.81 167 LEU A N 1
ATOM 1354 C CA . LEU A 1 167 ? 6.141 21.125 -1.775 1 98.81 167 LEU A CA 1
ATOM 1355 C C . LEU A 1 167 ? 5.375 22.422 -1.534 1 98.81 167 LEU A C 1
ATOM 1357 O O . LEU A 1 167 ? 4.164 22.484 -1.753 1 98.81 167 LEU A O 1
ATOM 1361 N N . GLU A 1 168 ? 6.117 23.406 -1.109 1 98.62 168 GLU A N 1
ATOM 1362 C CA . GLU A 1 168 ? 5.5 24.703 -0.835 1 98.62 168 GLU A CA 1
ATOM 1363 C C . GLU A 1 168 ? 4.965 25.344 -2.113 1 98.62 168 GLU A C 1
ATOM 1365 O O . GLU A 1 168 ? 3.908 25.969 -2.1 1 98.62 168 GLU A O 1
ATOM 1370 N N . SER A 1 169 ? 5.672 25.188 -3.227 1 98.44 169 SER A N 1
ATOM 1371 C CA . SER A 1 169 ? 5.211 25.719 -4.504 1 98.44 169 SER A CA 1
ATOM 1372 C C . SER A 1 169 ? 3.902 25.062 -4.938 1 98.44 169 SER A C 1
ATOM 1374 O O . SER A 1 169 ? 3.014 25.734 -5.469 1 98.44 169 SER A O 1
ATOM 1376 N N . ILE A 1 170 ? 3.807 23.766 -4.738 1 98.5 170 ILE A N 1
ATOM 1377 C CA . ILE A 1 170 ? 2.582 23.047 -5.066 1 98.5 170 ILE A CA 1
ATOM 1378 C C . ILE A 1 170 ? 1.419 23.594 -4.246 1 98.5 170 ILE A C 1
ATOM 1380 O O . ILE A 1 170 ? 0.34 23.859 -4.785 1 98.5 170 ILE A O 1
ATOM 1384 N N . LEU A 1 171 ? 1.613 23.844 -2.98 1 98.5 171 LEU A N 1
ATOM 1385 C CA . LEU A 1 171 ? 0.58 24.375 -2.094 1 98.5 171 LEU A CA 1
ATOM 1386 C C . LEU A 1 171 ? 0.174 25.781 -2.506 1 98.5 171 LEU A C 1
ATOM 1388 O O . LEU A 1 171 ? -1.015 26.109 -2.52 1 98.5 171 LEU A O 1
ATOM 1392 N N . ASP A 1 172 ? 1.186 26.562 -2.842 1 97.88 172 ASP A N 1
ATOM 1393 C CA . ASP A 1 172 ? 0.895 27.906 -3.305 1 97.88 172 ASP A CA 1
ATOM 1394 C C . ASP A 1 172 ? -0.012 27.891 -4.531 1 97.88 172 ASP A C 1
ATOM 1396 O O . ASP A 1 172 ? -0.946 28.688 -4.637 1 97.88 172 ASP A O 1
ATOM 1400 N N . ASP A 1 173 ? 0.299 27.047 -5.449 1 98.06 173 ASP A N 1
ATOM 1401 C CA . ASP A 1 173 ? -0.51 26.906 -6.66 1 98.06 173 ASP A CA 1
ATOM 1402 C C . ASP A 1 173 ? -1.939 26.484 -6.32 1 98.06 173 ASP A C 1
ATOM 1404 O O . ASP A 1 173 ? -2.896 27 -6.902 1 98.06 173 ASP A O 1
ATOM 1408 N N . ILE A 1 174 ? -2.076 25.562 -5.398 1 98.12 174 ILE A N 1
ATOM 1409 C CA . ILE A 1 174 ? -3.393 25.094 -4.98 1 98.12 174 ILE A CA 1
ATOM 1410 C C . ILE A 1 174 ? -4.184 26.234 -4.367 1 98.12 174 ILE A C 1
ATOM 1412 O O . ILE A 1 174 ? -5.34 26.469 -4.734 1 98.12 174 ILE A O 1
ATOM 1416 N N . PHE A 1 175 ? -3.592 26.938 -3.477 1 98 175 PHE A N 1
ATOM 1417 C CA . PHE A 1 175 ? -4.281 28.031 -2.797 1 98 175 PHE A CA 1
ATOM 1418 C C . PHE A 1 175 ? -4.645 29.141 -3.779 1 98 175 PHE A C 1
ATOM 1420 O O . PHE A 1 175 ? -5.699 29.766 -3.658 1 98 175 PHE A O 1
ATOM 1427 N N . ARG A 1 176 ? -3.777 29.391 -4.73 1 97.5 176 ARG A N 1
ATOM 1428 C CA . ARG A 1 176 ? -4.078 30.359 -5.773 1 97.5 176 ARG A CA 1
ATOM 1429 C C . ARG A 1 176 ? -5.285 29.938 -6.598 1 97.5 176 ARG A C 1
ATOM 1431 O O . ARG A 1 176 ? -6.188 30.734 -6.855 1 97.5 176 ARG A O 1
ATOM 1438 N N . GLN A 1 177 ? -5.32 28.688 -6.984 1 96.62 177 GLN A N 1
ATOM 1439 C CA . GLN A 1 177 ? -6.406 28.156 -7.797 1 96.62 177 GLN A CA 1
ATOM 1440 C C . GLN A 1 177 ? -7.738 28.234 -7.059 1 96.62 177 GLN A C 1
ATOM 1442 O O . GLN A 1 177 ? -8.789 28.422 -7.68 1 96.62 177 GLN A O 1
ATOM 1447 N N . GLU A 1 178 ? -7.66 28.141 -5.777 1 95.75 178 GLU A N 1
ATOM 1448 C CA . GLU A 1 178 ? -8.883 28.109 -4.977 1 95.75 178 GLU A CA 1
ATOM 1449 C C . GLU A 1 178 ? -9.18 29.484 -4.379 1 95.75 178 GLU A C 1
ATOM 1451 O O . GLU A 1 178 ? -10.062 29.609 -3.531 1 95.75 178 GLU A O 1
ATOM 1456 N N . ASN A 1 179 ? -8.453 30.422 -4.777 1 94.75 179 ASN A N 1
ATOM 1457 C CA . ASN A 1 179 ? -8.641 31.797 -4.375 1 94.75 179 ASN A CA 1
ATOM 1458 C C . ASN A 1 179 ? -8.617 31.953 -2.855 1 94.75 179 ASN A C 1
ATOM 1460 O O . ASN A 1 179 ? -9.484 32.625 -2.279 1 94.75 179 ASN A O 1
ATOM 1464 N N . VAL A 1 180 ? -7.781 31.188 -2.289 1 90.25 180 VAL A N 1
ATOM 1465 C CA . VAL A 1 180 ? -7.578 31.297 -0.85 1 90.25 180 VAL A CA 1
ATOM 1466 C C . VAL A 1 180 ? -6.387 32.219 -0.567 1 90.25 180 VAL A C 1
ATOM 1468 O O . VAL A 1 180 ? -5.25 31.891 -0.929 1 90.25 180 VAL A O 1
ATOM 1471 N N . ASN A 1 181 ? -6.574 33.531 -0.492 1 75.75 181 ASN A N 1
ATOM 1472 C CA . ASN A 1 181 ? -5.582 34.562 -0.324 1 75.75 181 ASN A CA 1
ATOM 1473 C C . ASN A 1 181 ? -5.047 34.625 1.104 1 75.75 181 ASN A C 1
ATOM 1475 O O . ASN A 1 181 ? -5.766 34.281 2.051 1 75.75 181 ASN A O 1
ATOM 1479 N N . MET B 1 1 ? 23.531 2.676 -15.148 1 41.03 1 MET B N 1
ATOM 1480 C CA . MET B 1 1 ? 24.109 3.334 -13.984 1 41.03 1 MET B CA 1
ATOM 1481 C C . MET B 1 1 ? 23.469 2.822 -12.695 1 41.03 1 MET B C 1
ATOM 1483 O O . MET B 1 1 ? 22.281 2.525 -12.672 1 41.03 1 MET B O 1
ATOM 1487 N N . GLU B 1 2 ? 24.203 2.367 -11.766 1 59.44 2 GLU B N 1
ATOM 1488 C CA . GLU B 1 2 ? 23.75 1.729 -10.531 1 59.44 2 GLU B CA 1
ATOM 1489 C C . GLU B 1 2 ? 22.797 2.629 -9.766 1 59.44 2 GLU B C 1
ATOM 1491 O O . GLU B 1 2 ? 23.078 3.807 -9.539 1 59.44 2 GLU B O 1
ATOM 1496 N N . GLN B 1 3 ? 21.531 2.32 -9.719 1 79.38 3 GLN B N 1
ATOM 1497 C CA . GLN B 1 3 ? 20.516 3.119 -9.031 1 79.38 3 GLN B CA 1
ATOM 1498 C C . GLN B 1 3 ? 20.875 3.332 -7.57 1 79.38 3 GLN B C 1
ATOM 1500 O O . GLN B 1 3 ? 21.281 2.389 -6.879 1 79.38 3 GLN B O 1
ATOM 1505 N N . THR B 1 4 ? 20.953 4.602 -7.164 1 86.94 4 THR B N 1
ATOM 1506 C CA . THR B 1 4 ? 21.156 4.914 -5.754 1 86.94 4 THR B CA 1
ATOM 1507 C C . THR B 1 4 ? 19.984 4.43 -4.91 1 86.94 4 THR B C 1
ATOM 1509 O O . THR B 1 4 ? 18.906 4.16 -5.438 1 86.94 4 THR B O 1
ATOM 1512 N N . PRO B 1 5 ? 20.25 4.23 -3.674 1 90 5 PRO B N 1
ATOM 1513 C CA . PRO B 1 5 ? 19.141 3.834 -2.801 1 90 5 PRO B CA 1
ATOM 1514 C C . PRO B 1 5 ? 17.953 4.801 -2.869 1 90 5 PRO B C 1
ATOM 1516 O O . PRO B 1 5 ? 16.797 4.371 -2.842 1 90 5 PRO B O 1
ATOM 1519 N N . GLY B 1 6 ? 18.281 6.039 -2.961 1 92.12 6 GLY B N 1
ATOM 1520 C CA . GLY B 1 6 ? 17.234 7.039 -3.074 1 92.12 6 GLY B CA 1
ATOM 1521 C C . GLY B 1 6 ? 16.422 6.91 -4.352 1 92.12 6 GLY B C 1
ATOM 1522 O O . GLY B 1 6 ? 15.195 7.027 -4.324 1 92.12 6 GLY B O 1
ATOM 1523 N N . GLU B 1 7 ? 17.062 6.668 -5.434 1 93.31 7 GLU B N 1
ATOM 1524 C CA . GLU B 1 7 ? 16.375 6.473 -6.711 1 93.31 7 GLU B CA 1
ATOM 1525 C C . GLU B 1 7 ? 15.516 5.211 -6.688 1 93.31 7 GLU B C 1
ATOM 1527 O O . GLU B 1 7 ? 14.422 5.184 -7.25 1 93.31 7 GLU B O 1
ATOM 1532 N N . MET B 1 8 ? 16.047 4.23 -6.035 1 95.06 8 MET B N 1
ATOM 1533 C CA . MET B 1 8 ? 15.336 2.959 -5.938 1 95.06 8 MET B CA 1
ATOM 1534 C C . MET B 1 8 ? 14.016 3.127 -5.191 1 95.06 8 MET B C 1
ATOM 1536 O O . MET B 1 8 ? 12.977 2.631 -5.637 1 95.06 8 MET B O 1
ATOM 1540 N N . ILE B 1 9 ? 14.055 3.855 -4.102 1 96.56 9 ILE B N 1
ATOM 1541 C CA . ILE B 1 9 ? 12.852 4.047 -3.299 1 96.56 9 ILE B CA 1
ATOM 1542 C C . ILE B 1 9 ? 11.859 4.914 -4.062 1 96.56 9 ILE B C 1
ATOM 1544 O O . ILE B 1 9 ? 10.641 4.719 -3.955 1 96.56 9 ILE B O 1
ATOM 1548 N N . LYS B 1 10 ? 12.375 5.871 -4.766 1 97.25 10 LYS B N 1
ATOM 1549 C CA . LYS B 1 10 ? 11.516 6.742 -5.562 1 97.25 10 LYS B CA 1
ATOM 1550 C C . LYS B 1 10 ? 10.75 5.949 -6.613 1 97.25 10 LYS B C 1
ATOM 1552 O O . LYS B 1 10 ? 9.531 6.082 -6.73 1 97.25 10 LYS B O 1
ATOM 1557 N N . VAL B 1 11 ? 11.445 5.09 -7.32 1 97.44 11 VAL B N 1
ATOM 1558 C CA . VAL B 1 11 ? 10.836 4.285 -8.375 1 97.44 11 VAL B CA 1
ATOM 1559 C C . VAL B 1 11 ? 9.883 3.268 -7.758 1 97.44 11 VAL B C 1
ATOM 1561 O O . VAL B 1 11 ? 8.805 3.016 -8.297 1 97.44 11 VAL B O 1
ATOM 1564 N N . TYR B 1 12 ? 10.25 2.705 -6.684 1 98.5 12 TYR B N 1
ATOM 1565 C CA . TYR B 1 12 ? 9.422 1.723 -5.996 1 98.5 12 TYR B CA 1
ATOM 1566 C C . TYR B 1 12 ? 8.141 2.361 -5.477 1 98.5 12 TYR B C 1
ATOM 1568 O O . TYR B 1 12 ? 7.055 1.785 -5.598 1 98.5 12 TYR B O 1
ATOM 1576 N N . THR B 1 13 ? 8.266 3.578 -4.93 1 98.75 13 THR B N 1
ATOM 1577 C CA . THR B 1 13 ? 7.117 4.309 -4.418 1 98.75 13 THR B CA 1
ATOM 1578 C C . THR B 1 13 ? 6.168 4.688 -5.555 1 98.75 13 THR B C 1
ATOM 1580 O O . THR B 1 13 ? 4.949 4.59 -5.414 1 98.75 13 THR B O 1
ATOM 1583 N N . LYS B 1 14 ? 6.727 5.129 -6.637 1 98.75 14 LYS B N 1
ATOM 1584 C CA . LYS B 1 14 ? 5.926 5.422 -7.82 1 98.75 14 LYS B CA 1
ATOM 1585 C C . LYS B 1 14 ? 5.125 4.203 -8.266 1 98.75 14 LYS B C 1
ATOM 1587 O O . LYS B 1 14 ? 3.947 4.316 -8.609 1 98.75 14 LYS B O 1
ATOM 1592 N N . CYS B 1 15 ? 5.742 3.086 -8.266 1 98.88 15 CYS B N 1
ATOM 1593 C CA . CYS B 1 15 ? 5.102 1.84 -8.672 1 98.88 15 CYS B CA 1
ATOM 1594 C C . CYS B 1 15 ? 3.963 1.479 -7.727 1 98.88 15 CYS B C 1
ATOM 1596 O O . CYS B 1 15 ? 2.881 1.09 -8.172 1 98.88 15 CYS B O 1
ATOM 1598 N N . MET B 1 16 ? 4.211 1.619 -6.469 1 98.75 16 MET B N 1
ATOM 1599 C CA . MET B 1 16 ? 3.189 1.341 -5.461 1 98.75 16 MET B CA 1
ATOM 1600 C C . MET B 1 16 ? 1.986 2.26 -5.641 1 98.75 16 MET B C 1
ATOM 1602 O O . MET B 1 16 ? 0.841 1.809 -5.586 1 98.75 16 MET B O 1
ATOM 1606 N N . ASN B 1 17 ? 2.258 3.525 -5.797 1 98.88 17 ASN B N 1
ATOM 1607 C CA . ASN B 1 17 ? 1.188 4.496 -6.012 1 98.88 17 ASN B CA 1
ATOM 1608 C C . ASN B 1 17 ? 0.386 4.176 -7.27 1 98.88 17 ASN B C 1
ATOM 1610 O O . ASN B 1 17 ? -0.842 4.281 -7.27 1 98.88 17 ASN B O 1
ATOM 1614 N N . PHE B 1 18 ? 1.07 3.789 -8.352 1 98.94 18 PHE B N 1
ATOM 1615 C CA . PHE B 1 18 ? 0.424 3.406 -9.602 1 98.94 18 PHE B CA 1
ATOM 1616 C C . PHE B 1 18 ? -0.515 2.225 -9.383 1 98.94 18 PHE B C 1
ATOM 1618 O O . PHE B 1 18 ? -1.675 2.264 -9.805 1 98.94 18 PHE B O 1
ATOM 1625 N N . ALA B 1 19 ? -0.04 1.183 -8.727 1 98.88 19 ALA B N 1
ATOM 1626 C CA . ALA B 1 19 ? -0.847 -0.004 -8.453 1 98.88 19 ALA B CA 1
ATOM 1627 C C . ALA B 1 19 ? -2.064 0.343 -7.602 1 98.88 19 ALA B C 1
ATOM 1629 O O . ALA B 1 19 ? -3.172 -0.124 -7.875 1 98.88 19 ALA B O 1
ATOM 1630 N N . ALA B 1 20 ? -1.819 1.182 -6.566 1 98.75 20 ALA B N 1
ATOM 1631 C CA . ALA B 1 20 ? -2.91 1.584 -5.68 1 98.75 20 ALA B CA 1
ATOM 1632 C C . ALA B 1 20 ? -4 2.318 -6.453 1 98.75 20 ALA B C 1
ATOM 1634 O O . ALA B 1 20 ? -5.191 2.062 -6.254 1 98.75 20 ALA B O 1
ATOM 1635 N N . GLU B 1 21 ? -3.617 3.217 -7.34 1 98.25 21 GLU B N 1
ATOM 1636 C CA . GLU B 1 21 ? -4.578 3.967 -8.141 1 98.25 21 GLU B CA 1
ATOM 1637 C C . GLU B 1 21 ? -5.348 3.047 -9.086 1 98.25 21 GLU B C 1
ATOM 1639 O O . GLU B 1 21 ? -6.562 3.18 -9.234 1 98.25 21 GLU B O 1
ATOM 1644 N N . LYS B 1 22 ? -4.66 2.115 -9.719 1 98.56 22 LYS B N 1
ATOM 1645 C CA . LYS B 1 22 ? -5.293 1.229 -10.688 1 98.56 22 LYS B CA 1
ATOM 1646 C C . LYS B 1 22 ? -6.281 0.285 -10.016 1 98.56 22 LYS B C 1
ATOM 1648 O O . LYS B 1 22 ? -7.336 -0.025 -10.57 1 98.56 22 LYS B O 1
ATOM 1653 N N . HIS B 1 23 ? -5.996 -0.167 -8.789 1 98.19 23 HIS B N 1
ATOM 1654 C CA . HIS B 1 23 ? -6.836 -1.142 -8.094 1 98.19 23 HIS B CA 1
ATOM 1655 C C . HIS B 1 23 ? -7.828 -0.454 -7.168 1 98.19 23 HIS B C 1
ATOM 1657 O O . HIS B 1 23 ? -8.477 -1.11 -6.348 1 98.19 23 HIS B O 1
ATOM 1663 N N . ARG B 1 24 ? -8.023 0.861 -7.246 1 96.88 24 ARG B N 1
ATOM 1664 C CA . ARG B 1 24 ? -8.727 1.654 -6.242 1 96.88 24 ARG B CA 1
ATOM 1665 C C . ARG B 1 24 ? -10.188 1.229 -6.133 1 96.88 24 ARG B C 1
ATOM 1667 O O . ARG B 1 24 ? -10.805 1.392 -5.078 1 96.88 24 ARG B O 1
ATOM 1674 N N . MET B 1 25 ? -10.789 0.631 -7.176 1 95.75 25 MET B N 1
ATOM 1675 C CA . MET B 1 25 ? -12.195 0.263 -7.145 1 95.75 25 MET B CA 1
ATOM 1676 C C . MET B 1 25 ? -12.367 -1.242 -6.965 1 95.75 25 MET B C 1
ATOM 1678 O O . MET B 1 25 ? -13.484 -1.748 -6.938 1 95.75 25 MET B O 1
ATOM 1682 N N . GLN B 1 26 ? -11.312 -1.923 -6.906 1 96.31 26 GLN B N 1
ATOM 1683 C CA . GLN B 1 26 ? -11.344 -3.379 -6.816 1 96.31 26 GLN B CA 1
ATOM 1684 C C . GLN B 1 26 ? -11.273 -3.844 -5.367 1 96.31 26 GLN B C 1
ATOM 1686 O O . GLN B 1 26 ? -10.531 -3.275 -4.559 1 96.31 26 GLN B O 1
ATOM 1691 N N . ARG B 1 27 ? -11.992 -4.887 -5.059 1 94.38 27 ARG B N 1
ATOM 1692 C CA . ARG B 1 27 ? -12.008 -5.484 -3.727 1 94.38 27 ARG B CA 1
ATOM 1693 C C . ARG B 1 27 ? -11.766 -6.988 -3.799 1 94.38 27 ARG B C 1
ATOM 1695 O O . ARG B 1 27 ? -12.039 -7.617 -4.824 1 94.38 27 ARG B O 1
ATOM 1702 N N . ARG B 1 28 ? -11.211 -7.488 -2.682 1 93.56 28 ARG B N 1
ATOM 1703 C CA . ARG B 1 28 ? -11.102 -8.938 -2.537 1 93.56 28 ARG B CA 1
ATOM 1704 C C . ARG B 1 28 ? -12.469 -9.57 -2.285 1 93.56 28 ARG B C 1
ATOM 1706 O O . ARG B 1 28 ? -13.422 -8.875 -1.919 1 93.56 28 ARG B O 1
ATOM 1713 N N . LEU B 1 29 ? -12.531 -10.867 -2.477 1 91 29 LEU B N 1
ATOM 1714 C CA . LEU B 1 29 ? -13.812 -11.562 -2.367 1 91 29 LEU B CA 1
ATOM 1715 C C . LEU B 1 29 ? -14.016 -12.109 -0.958 1 91 29 LEU B C 1
ATOM 1717 O O . LEU B 1 29 ? -14.984 -12.82 -0.699 1 91 29 LEU B O 1
ATOM 1721 N N . ASP B 1 30 ? -13.18 -11.734 -0.052 1 90.06 30 ASP B N 1
ATOM 1722 C CA . ASP B 1 30 ? -13.367 -12.094 1.35 1 90.06 30 ASP B CA 1
ATOM 1723 C C . ASP B 1 30 ? -14.539 -11.328 1.959 1 90.06 30 ASP B C 1
ATOM 1725 O O . ASP B 1 30 ? -14.969 -10.305 1.415 1 90.06 30 ASP B O 1
ATOM 1729 N N . PRO B 1 31 ? -15.062 -11.812 3.092 1 88.25 31 PRO B N 1
ATOM 1730 C CA . PRO B 1 31 ? -16.234 -11.18 3.707 1 88.25 31 PRO B CA 1
ATOM 1731 C C . PRO B 1 31 ? -16.016 -9.711 4.035 1 88.25 31 PRO B C 1
ATOM 1733 O O . PRO B 1 31 ? -16.953 -8.906 3.965 1 88.25 31 PRO B O 1
ATOM 1736 N N . GLU B 1 32 ? -14.797 -9.281 4.309 1 90.5 32 GLU B N 1
ATOM 1737 C CA . GLU B 1 32 ? -14.492 -7.91 4.699 1 90.5 32 GLU B CA 1
ATOM 1738 C C . GLU B 1 32 ? -14.32 -7.012 3.477 1 90.5 32 GLU B C 1
ATOM 1740 O O . GLU B 1 32 ? -14.242 -5.789 3.604 1 90.5 32 GLU B O 1
ATOM 1745 N N . GLU B 1 33 ? -14.281 -7.625 2.32 1 92.44 33 GLU B N 1
ATOM 1746 C CA . GLU B 1 33 ? -14.055 -6.879 1.085 1 92.44 33 GLU B CA 1
ATOM 1747 C C . GLU B 1 33 ? -12.797 -6.027 1.174 1 92.44 33 GLU B C 1
ATOM 1749 O O . GLU B 1 33 ? -12.828 -4.828 0.897 1 92.44 33 GLU B O 1
ATOM 1754 N N . THR B 1 34 ? -11.703 -6.672 1.594 1 95.19 34 THR B N 1
ATOM 1755 C CA . THR B 1 34 ? -10.406 -6.02 1.727 1 95.19 34 THR B CA 1
ATOM 1756 C C . THR B 1 34 ? -10.008 -5.34 0.421 1 95.19 34 THR B C 1
ATOM 1758 O O . THR B 1 34 ? -10.203 -5.895 -0.661 1 95.19 34 THR B O 1
ATOM 1761 N N . PRO B 1 35 ? -9.453 -4.074 0.554 1 97.88 35 PRO B N 1
ATOM 1762 C CA . PRO B 1 35 ? -8.961 -3.463 -0.682 1 97.88 35 PRO B CA 1
ATOM 1763 C C . PRO B 1 35 ? -8.016 -4.379 -1.458 1 97.88 35 PRO B C 1
ATOM 1765 O O . PRO B 1 35 ? -7.148 -5.016 -0.864 1 97.88 35 PRO B O 1
ATOM 1768 N N . TYR B 1 36 ? -8.211 -4.457 -2.803 1 98.25 36 TYR B N 1
ATOM 1769 C CA . TYR B 1 36 ? -7.434 -5.402 -3.598 1 98.25 36 TYR B CA 1
ATOM 1770 C C . TYR B 1 36 ? -5.941 -5.105 -3.49 1 98.25 36 TYR B C 1
ATOM 1772 O O . TYR B 1 36 ? -5.117 -6.023 -3.529 1 98.25 36 TYR B O 1
ATOM 1780 N N . ILE B 1 37 ? -5.586 -3.812 -3.293 1 98.69 37 ILE B N 1
ATOM 1781 C CA . ILE B 1 37 ? -4.195 -3.367 -3.27 1 98.69 37 ILE B CA 1
ATOM 1782 C C . ILE B 1 37 ? -3.451 -4.059 -2.129 1 98.69 37 ILE B C 1
ATOM 1784 O O . ILE B 1 37 ? -2.225 -4.184 -2.168 1 98.69 37 ILE B O 1
ATOM 1788 N N . ASN B 1 38 ? -4.109 -4.566 -1.115 1 98.62 38 ASN B N 1
ATOM 1789 C CA . ASN B 1 38 ? -3.471 -5.32 -0.04 1 98.62 38 ASN B CA 1
ATOM 1790 C C . ASN B 1 38 ? -2.789 -6.578 -0.565 1 98.62 38 ASN B C 1
ATOM 1792 O O . ASN B 1 38 ? -1.748 -6.988 -0.047 1 98.62 38 ASN B O 1
ATOM 1796 N N . HIS B 1 39 ? -3.385 -7.113 -1.593 1 98.5 39 HIS B N 1
ATOM 1797 C CA . HIS B 1 39 ? -2.859 -8.359 -2.145 1 98.5 39 HIS B CA 1
ATOM 1798 C C . HIS B 1 39 ? -1.5 -8.141 -2.799 1 98.5 39 HIS B C 1
ATOM 1800 O O . HIS B 1 39 ? -0.504 -8.734 -2.385 1 98.5 39 HIS B O 1
ATOM 1806 N N . PRO B 1 40 ? -1.343 -7.219 -3.809 1 98.88 40 PRO B N 1
ATOM 1807 C CA . PRO B 1 40 ? -0.013 -7.047 -4.398 1 98.88 40 PRO B CA 1
ATOM 1808 C C . PRO B 1 40 ? 1.015 -6.523 -3.398 1 98.88 40 PRO B C 1
ATOM 1810 O O . PRO B 1 40 ? 2.195 -6.871 -3.48 1 98.88 40 PRO B O 1
ATOM 1813 N N . ILE B 1 41 ? 0.631 -5.727 -2.455 1 98.88 41 ILE B N 1
ATOM 1814 C CA . ILE B 1 41 ? 1.546 -5.277 -1.411 1 98.88 41 ILE B CA 1
ATOM 1815 C C . ILE B 1 41 ? 2.01 -6.477 -0.584 1 98.88 41 ILE B C 1
ATOM 1817 O O . ILE B 1 41 ? 3.201 -6.609 -0.288 1 98.88 41 ILE B O 1
ATOM 1821 N N . GLY B 1 42 ? 1.091 -7.344 -0.248 1 98.81 42 GLY B N 1
ATOM 1822 C CA . GLY B 1 42 ? 1.42 -8.555 0.491 1 98.81 42 GLY B CA 1
ATOM 1823 C C . GLY B 1 42 ? 2.338 -9.484 -0.274 1 98.81 42 GLY B C 1
ATOM 1824 O O . GLY B 1 42 ? 3.215 -10.125 0.314 1 98.81 42 GLY B O 1
ATOM 1825 N N . VAL B 1 43 ? 2.068 -9.602 -1.55 1 98.94 43 VAL B N 1
ATOM 1826 C CA . VAL B 1 43 ? 2.92 -10.43 -2.396 1 98.94 43 VAL B CA 1
ATOM 1827 C C . VAL B 1 43 ? 4.352 -9.898 -2.371 1 98.94 43 VAL B C 1
ATOM 1829 O O . VAL B 1 43 ? 5.301 -10.664 -2.207 1 98.94 43 VAL B O 1
ATOM 1832 N N . ALA B 1 44 ? 4.512 -8.562 -2.512 1 98.94 44 ALA B N 1
ATOM 1833 C CA . ALA B 1 44 ? 5.836 -7.949 -2.43 1 98.94 44 ALA B CA 1
ATOM 1834 C C . ALA B 1 44 ? 6.469 -8.195 -1.062 1 98.94 44 ALA B C 1
ATOM 1836 O O . ALA B 1 44 ? 7.668 -8.461 -0.965 1 98.94 44 ALA B O 1
ATOM 1837 N N . TYR B 1 45 ? 5.695 -8.156 -0.031 1 98.88 45 TYR B N 1
ATOM 1838 C CA . TYR B 1 45 ? 6.184 -8.367 1.327 1 98.88 45 TYR B CA 1
ATOM 1839 C C . TYR B 1 45 ? 6.695 -9.789 1.511 1 98.88 45 TYR B C 1
ATOM 1841 O O . TYR B 1 45 ? 7.766 -10 2.084 1 98.88 45 TYR B O 1
ATOM 1849 N N . ILE B 1 46 ? 5.961 -10.766 1.022 1 98.88 46 ILE B N 1
ATOM 1850 C CA . ILE B 1 46 ? 6.375 -12.164 1.092 1 98.88 46 ILE B CA 1
ATOM 1851 C C . ILE B 1 46 ? 7.727 -12.336 0.406 1 98.88 46 ILE B C 1
ATOM 1853 O O . ILE B 1 46 ? 8.617 -13.016 0.931 1 98.88 46 ILE B O 1
ATOM 1857 N N . LEU B 1 47 ? 7.867 -11.703 -0.764 1 98.94 47 LEU B N 1
ATOM 1858 C CA . LEU B 1 47 ? 9.125 -11.789 -1.5 1 98.94 47 LEU B CA 1
ATOM 1859 C C . LEU B 1 47 ? 10.273 -11.219 -0.676 1 98.94 47 LEU B C 1
ATOM 1861 O O . LEU B 1 47 ? 11.328 -11.844 -0.563 1 98.94 47 LEU B O 1
ATOM 1865 N N . THR B 1 48 ? 10.086 -10.055 -0.071 1 98.62 48 THR B N 1
ATOM 1866 C CA . THR B 1 48 ? 11.172 -9.438 0.684 1 98.62 48 THR B CA 1
ATOM 1867 C C . THR B 1 48 ? 11.508 -10.273 1.92 1 98.62 48 THR B C 1
ATOM 1869 O O . THR B 1 48 ? 12.672 -10.367 2.312 1 98.62 48 THR B O 1
ATOM 1872 N N . GLU B 1 49 ? 10.531 -10.875 2.539 1 98 49 GLU B N 1
ATOM 1873 C CA . GLU B 1 49 ? 10.773 -11.742 3.688 1 98 49 GLU B CA 1
ATOM 1874 C C . GLU B 1 49 ? 11.578 -12.969 3.287 1 98 49 GLU B C 1
ATOM 1876 O O . GLU B 1 49 ? 12.328 -13.523 4.102 1 98 49 GLU B O 1
ATOM 1881 N N . ALA B 1 50 ? 11.422 -13.359 2.029 1 98.38 50 ALA B N 1
ATOM 1882 C CA . ALA B 1 50 ? 12.164 -14.5 1.516 1 98.38 50 ALA B CA 1
ATOM 1883 C C . ALA B 1 50 ? 13.547 -14.078 1.011 1 98.38 50 ALA B C 1
ATOM 1885 O O . ALA B 1 50 ? 14.281 -14.891 0.441 1 98.38 50 ALA B O 1
ATOM 1886 N N . GLY B 1 51 ? 13.898 -12.797 1.12 1 97.38 51 GLY B N 1
ATOM 1887 C CA . GLY B 1 51 ? 15.234 -12.32 0.799 1 97.38 51 GLY B CA 1
ATOM 1888 C C . GLY B 1 51 ? 15.336 -11.719 -0.591 1 97.38 51 GLY B C 1
ATOM 1889 O O . GLY B 1 51 ? 16.438 -11.383 -1.049 1 97.38 51 GLY B O 1
ATOM 1890 N N . ILE B 1 52 ? 14.242 -11.617 -1.311 1 98.25 52 ILE B N 1
ATOM 1891 C CA . ILE B 1 52 ? 14.258 -11.039 -2.646 1 98.25 52 ILE B CA 1
ATOM 1892 C C . ILE B 1 52 ? 14.164 -9.516 -2.547 1 98.25 52 ILE B C 1
ATOM 1894 O O . ILE B 1 52 ? 13.188 -8.977 -2.021 1 98.25 52 ILE B O 1
ATOM 1898 N N . THR B 1 53 ? 15.18 -8.844 -3.051 1 96.06 53 THR B N 1
ATOM 1899 C CA . THR B 1 53 ? 15.172 -7.383 -2.982 1 96.06 53 THR B CA 1
ATOM 1900 C C . THR B 1 53 ? 15.414 -6.773 -4.359 1 96.06 53 THR B C 1
ATOM 1902 O O . THR B 1 53 ? 15.68 -5.578 -4.477 1 96.06 53 THR B O 1
ATOM 1905 N N . ASP B 1 54 ? 15.391 -7.672 -5.402 1 97.31 54 ASP B N 1
ATOM 1906 C CA . ASP B 1 54 ? 15.477 -7.176 -6.77 1 97.31 54 ASP B CA 1
ATOM 1907 C C . ASP B 1 54 ? 14.312 -6.242 -7.09 1 97.31 54 ASP B C 1
ATOM 1909 O O . ASP B 1 54 ? 13.148 -6.645 -7.023 1 97.31 54 ASP B O 1
ATOM 1913 N N . LEU B 1 55 ? 14.648 -5.023 -7.441 1 97.69 55 LEU B N 1
ATOM 1914 C CA . LEU B 1 55 ? 13.641 -3.979 -7.613 1 97.69 55 LEU B CA 1
ATOM 1915 C C . LEU B 1 55 ? 12.648 -4.352 -8.711 1 97.69 55 LEU B C 1
ATOM 1917 O O . LEU B 1 55 ? 11.445 -4.137 -8.562 1 97.69 55 LEU B O 1
ATOM 1921 N N . GLU B 1 56 ? 13.109 -4.895 -9.797 1 98.5 56 GLU B N 1
ATOM 1922 C CA . GLU B 1 56 ? 12.219 -5.215 -10.914 1 98.5 56 GLU B CA 1
ATOM 1923 C C . GLU B 1 56 ? 11.258 -6.336 -10.539 1 98.5 56 GLU B C 1
ATOM 1925 O O . GLU B 1 56 ? 10.094 -6.324 -10.961 1 98.5 56 GLU B O 1
ATOM 1930 N N . VAL B 1 57 ? 11.664 -7.297 -9.742 1 98.88 57 VAL B N 1
ATOM 1931 C CA . VAL B 1 57 ? 10.805 -8.375 -9.258 1 98.88 57 VAL B CA 1
ATOM 1932 C C . VAL B 1 57 ? 9.727 -7.801 -8.336 1 98.88 57 VAL B C 1
ATOM 1934 O O . VAL B 1 57 ? 8.547 -8.148 -8.453 1 98.88 57 VAL B O 1
ATOM 1937 N N . LEU B 1 58 ? 10.156 -6.898 -7.461 1 98.88 58 LEU B N 1
ATOM 1938 C CA . LEU B 1 58 ? 9.219 -6.312 -6.512 1 98.88 58 LEU B CA 1
ATOM 1939 C C . LEU B 1 58 ? 8.219 -5.406 -7.219 1 98.88 58 LEU B C 1
ATOM 1941 O O . LEU B 1 58 ? 7.039 -5.379 -6.863 1 98.88 58 LEU B O 1
ATOM 1945 N N . GLN B 1 59 ? 8.656 -4.668 -8.211 1 98.94 59 GLN B N 1
ATOM 1946 C CA . GLN B 1 59 ? 7.73 -3.893 -9.031 1 98.94 59 GLN B CA 1
ATOM 1947 C C . GLN B 1 59 ? 6.723 -4.797 -9.734 1 98.94 59 GLN B C 1
ATOM 1949 O O . GLN B 1 59 ? 5.527 -4.508 -9.75 1 98.94 59 GLN B O 1
ATOM 1954 N N . ALA B 1 60 ? 7.207 -5.867 -10.297 1 98.94 60 ALA B N 1
ATOM 1955 C CA . ALA B 1 60 ? 6.324 -6.809 -10.984 1 98.94 60 ALA B CA 1
ATOM 1956 C C . ALA B 1 60 ? 5.316 -7.418 -10.016 1 98.94 60 ALA B C 1
ATOM 1958 O O . ALA B 1 60 ? 4.172 -7.684 -10.383 1 98.94 60 ALA B O 1
ATOM 1959 N N . ALA B 1 61 ? 5.754 -7.676 -8.766 1 98.94 61 ALA B N 1
ATOM 1960 C CA . ALA B 1 61 ? 4.844 -8.18 -7.742 1 98.94 61 ALA B CA 1
ATOM 1961 C C . ALA B 1 61 ? 3.703 -7.195 -7.492 1 98.94 61 ALA B C 1
ATOM 1963 O O . ALA B 1 61 ? 2.537 -7.598 -7.414 1 98.94 61 ALA B O 1
ATOM 1964 N N . LEU B 1 62 ? 4.039 -5.922 -7.441 1 98.94 62 LEU B N 1
ATOM 1965 C CA . LEU B 1 62 ? 3.043 -4.879 -7.211 1 98.94 62 LEU B CA 1
ATOM 1966 C C . LEU B 1 62 ? 2.104 -4.754 -8.406 1 98.94 62 LEU B C 1
ATOM 1968 O O . LEU B 1 62 ? 0.937 -4.383 -8.25 1 98.94 62 LEU B O 1
ATOM 1972 N N . LEU B 1 63 ? 2.576 -5.148 -9.594 1 98.94 63 LEU B N 1
ATOM 1973 C CA . LEU B 1 63 ? 1.854 -4.848 -10.828 1 98.94 63 LEU B CA 1
ATOM 1974 C C . LEU B 1 63 ? 1.241 -6.113 -11.422 1 98.94 63 LEU B C 1
ATOM 1976 O O . LEU B 1 63 ? 0.529 -6.051 -12.422 1 98.94 63 LEU B O 1
ATOM 1980 N N . HIS B 1 64 ? 1.406 -7.285 -10.859 1 98.88 64 HIS B N 1
ATOM 1981 C CA . HIS B 1 64 ? 1.229 -8.562 -11.539 1 98.88 64 HIS B CA 1
ATOM 1982 C C . HIS B 1 64 ? -0.222 -8.773 -11.961 1 98.88 64 HIS B C 1
ATOM 1984 O O . HIS B 1 64 ? -0.496 -9.43 -12.969 1 98.88 64 HIS B O 1
ATOM 1990 N N . ASP B 1 65 ? -1.146 -8.164 -11.312 1 98.62 65 ASP B N 1
ATOM 1991 C CA . ASP B 1 65 ? -2.559 -8.367 -11.617 1 98.62 65 ASP B CA 1
ATOM 1992 C C . ASP B 1 65 ? -3.143 -7.168 -12.352 1 98.62 65 ASP B C 1
ATOM 1994 O O . ASP B 1 65 ? -4.34 -7.133 -12.648 1 98.62 65 ASP B O 1
ATOM 1998 N N . THR B 1 66 ? -2.383 -6.148 -12.609 1 98.69 66 THR B N 1
ATOM 1999 C CA . THR B 1 66 ? -2.916 -4.887 -13.109 1 98.69 66 THR B CA 1
ATOM 2000 C C . THR B 1 66 ? -3.486 -5.059 -14.516 1 98.69 66 THR B C 1
ATOM 2002 O O . THR B 1 66 ? -4.605 -4.625 -14.797 1 98.69 66 THR B O 1
ATOM 2005 N N . VAL B 1 67 ? -2.766 -5.742 -15.398 1 98.5 67 VAL B N 1
ATOM 2006 C CA . VAL B 1 67 ? -3.217 -5.887 -16.781 1 98.5 67 VAL B CA 1
ATOM 2007 C C . VAL B 1 67 ? -4.473 -6.75 -16.828 1 98.5 67 VAL B C 1
ATOM 2009 O O . VAL B 1 67 ? -5.383 -6.496 -17.625 1 98.5 67 VAL B O 1
ATOM 2012 N N . GLU B 1 68 ? -4.609 -7.719 -15.969 1 96.81 68 GLU B N 1
ATOM 2013 C CA . GLU B 1 68 ? -5.742 -8.641 -15.93 1 96.81 68 GLU B CA 1
ATOM 2014 C C . GLU B 1 68 ? -6.984 -7.957 -15.367 1 96.81 68 GLU B C 1
ATOM 2016 O O . GLU B 1 68 ? -8.094 -8.18 -15.852 1 96.81 68 GLU B O 1
ATOM 2021 N N . ASP B 1 69 ? -6.793 -7.098 -14.391 1 96.25 69 ASP B N 1
ATOM 2022 C CA . ASP B 1 69 ? -7.926 -6.746 -13.547 1 96.25 69 ASP B CA 1
ATOM 2023 C C . ASP B 1 69 ? -8.266 -5.266 -13.672 1 96.25 69 ASP B C 1
ATOM 2025 O O . ASP B 1 69 ? -9.25 -4.797 -13.094 1 96.25 69 ASP B O 1
ATOM 2029 N N . THR B 1 70 ? -7.477 -4.512 -14.32 1 97.69 70 THR B N 1
ATOM 2030 C CA . THR B 1 70 ? -7.711 -3.078 -14.461 1 97.69 70 THR B CA 1
ATOM 2031 C C . THR B 1 70 ? -7.59 -2.652 -15.914 1 97.69 70 THR B C 1
ATOM 2033 O O . THR B 1 70 ? -7.59 -3.494 -16.812 1 97.69 70 THR B O 1
ATOM 2036 N N . ASP B 1 71 ? -7.547 -1.334 -16.219 1 97.44 71 ASP B N 1
ATOM 2037 C CA . ASP B 1 71 ? -7.41 -0.823 -17.578 1 97.44 71 ASP B CA 1
ATOM 2038 C C . ASP B 1 71 ? -5.941 -0.666 -17.953 1 97.44 71 ASP B C 1
ATOM 2040 O O . ASP B 1 71 ? -5.625 -0.095 -19 1 97.44 71 ASP B O 1
ATOM 2044 N N . THR B 1 72 ? -5.043 -1.138 -17.156 1 98.56 72 THR B N 1
ATOM 2045 C CA . THR B 1 72 ? -3.613 -1.051 -17.438 1 98.56 72 THR B CA 1
ATOM 2046 C C . THR B 1 72 ? -3.236 -1.931 -18.625 1 98.56 72 THR B C 1
ATOM 2048 O O . THR B 1 72 ? -3.764 -3.033 -18.781 1 98.56 72 THR B O 1
ATOM 2051 N N . THR B 1 73 ? -2.285 -1.437 -19.406 1 98.75 73 THR B N 1
ATOM 2052 C CA . THR B 1 73 ? -1.771 -2.209 -20.531 1 98.75 73 THR B CA 1
ATOM 2053 C C . THR B 1 73 ? -0.292 -2.525 -20.344 1 98.75 73 THR B C 1
ATOM 2055 O O . THR B 1 73 ? 0.384 -1.894 -19.531 1 98.75 73 THR B O 1
ATOM 2058 N N . PHE B 1 74 ? 0.175 -3.5 -21.125 1 98.69 74 PHE B N 1
ATOM 2059 C CA . PHE B 1 74 ? 1.598 -3.82 -21.094 1 98.69 74 PHE B CA 1
ATOM 2060 C C . PHE B 1 74 ? 2.43 -2.629 -21.562 1 98.69 74 PHE B C 1
ATOM 2062 O O . PHE B 1 74 ? 3.521 -2.389 -21.031 1 98.69 74 PHE B O 1
ATOM 2069 N N . GLU B 1 75 ? 1.963 -1.885 -22.469 1 98.75 75 GLU B N 1
ATOM 2070 C CA . GLU B 1 75 ? 2.652 -0.706 -22.984 1 98.75 75 GLU B CA 1
ATOM 2071 C C . GLU B 1 75 ? 2.805 0.361 -21.906 1 98.75 75 GLU B C 1
ATOM 2073 O O . GLU B 1 75 ? 3.85 1.007 -21.812 1 98.75 75 GLU B O 1
ATOM 2078 N N . GLU B 1 76 ? 1.762 0.558 -21.172 1 98.75 76 GLU B N 1
ATOM 2079 C CA . GLU B 1 76 ? 1.811 1.512 -20.062 1 98.75 76 GLU B CA 1
ATOM 2080 C C . GLU B 1 76 ? 2.854 1.104 -19.031 1 98.75 76 GLU B C 1
ATOM 2082 O O . GLU B 1 76 ? 3.623 1.941 -18.547 1 98.75 76 GLU B O 1
ATOM 2087 N N . ILE B 1 77 ? 2.914 -0.178 -18.688 1 98.88 77 ILE B N 1
ATOM 2088 C CA . ILE B 1 77 ? 3.889 -0.703 -17.734 1 98.88 77 ILE B CA 1
ATOM 2089 C C . ILE B 1 77 ? 5.301 -0.495 -18.266 1 98.88 77 ILE B C 1
ATOM 2091 O O . ILE B 1 77 ? 6.191 -0.044 -17.547 1 98.88 77 ILE B O 1
ATOM 2095 N N . GLU B 1 78 ? 5.496 -0.81 -19.531 1 98.81 78 GLU B N 1
ATOM 2096 C CA . GLU B 1 78 ? 6.812 -0.661 -20.141 1 98.81 78 GLU B CA 1
ATOM 2097 C C . GLU B 1 78 ? 7.262 0.798 -20.125 1 98.81 78 GLU B C 1
ATOM 2099 O O . GLU B 1 78 ? 8.422 1.095 -19.844 1 98.81 78 GLU B O 1
ATOM 2104 N N . SER B 1 79 ? 6.379 1.689 -20.438 1 98.69 79 SER B N 1
ATOM 2105 C CA . SER B 1 79 ? 6.691 3.113 -20.516 1 98.69 79 SER B CA 1
ATOM 2106 C C . SER B 1 79 ? 7.074 3.666 -19.141 1 98.69 79 SER B C 1
ATOM 2108 O O . SER B 1 79 ? 7.977 4.496 -19.031 1 98.69 79 SER B O 1
ATOM 2110 N N . LEU B 1 80 ? 6.457 3.174 -18.141 1 98.44 80 LEU B N 1
ATOM 2111 C CA . LEU B 1 80 ? 6.625 3.754 -16.812 1 98.44 80 LEU B CA 1
ATOM 2112 C C . LEU B 1 80 ? 7.723 3.031 -16.031 1 98.44 80 LEU B C 1
ATOM 2114 O O . LEU B 1 80 ? 8.43 3.645 -15.234 1 98.44 80 LEU B O 1
ATOM 2118 N N . PHE B 1 81 ? 7.926 1.719 -16.281 1 98.62 81 PHE B N 1
ATOM 2119 C CA . PHE B 1 81 ? 8.758 0.946 -15.359 1 98.62 81 PHE B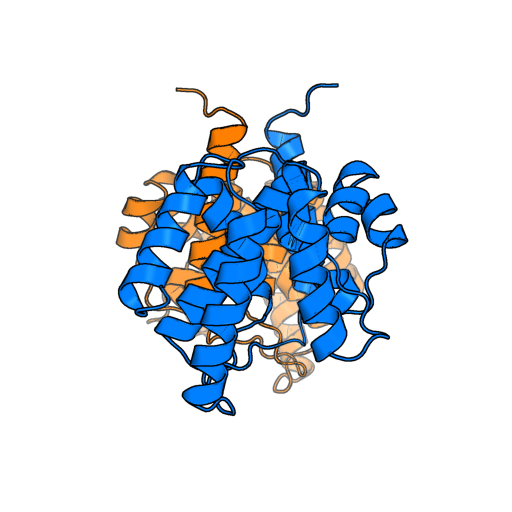 CA 1
ATOM 2120 C C . PHE B 1 81 ? 9.812 0.152 -16.125 1 98.62 81 PHE B C 1
ATOM 2122 O O . PHE B 1 81 ? 10.68 -0.478 -15.516 1 98.62 81 PHE B O 1
ATOM 2129 N N . GLY B 1 82 ? 9.711 0.135 -17.469 1 98.5 82 GLY B N 1
ATOM 2130 C CA . GLY B 1 82 ? 10.766 -0.454 -18.281 1 98.5 82 GLY B CA 1
ATOM 2131 C C . GLY B 1 82 ? 10.406 -1.815 -18.844 1 98.5 82 GLY B C 1
ATOM 2132 O O . GLY B 1 82 ? 9.43 -2.432 -18.406 1 98.5 82 GLY B O 1
ATOM 2133 N N . PRO B 1 83 ? 11.156 -2.285 -19.781 1 98.75 83 PRO B N 1
ATOM 2134 C CA . PRO B 1 83 ? 10.828 -3.506 -20.531 1 98.75 83 PRO B CA 1
ATOM 2135 C C . PRO B 1 83 ? 10.977 -4.766 -19.672 1 98.75 83 PRO B C 1
ATOM 2137 O O . PRO B 1 83 ? 10.258 -5.746 -19.891 1 98.75 83 PRO B O 1
ATOM 2140 N N . ASN B 1 84 ? 11.93 -4.746 -18.734 1 98.69 84 ASN B N 1
ATOM 2141 C CA . ASN B 1 84 ? 12.109 -5.938 -17.906 1 98.69 84 ASN B CA 1
ATOM 2142 C C . ASN B 1 84 ? 10.898 -6.176 -17 1 98.69 84 ASN B C 1
ATOM 2144 O O . ASN B 1 84 ? 10.414 -7.305 -16.891 1 98.69 84 ASN B O 1
ATOM 2148 N N . VAL B 1 85 ? 10.398 -5.117 -16.344 1 98.88 85 VAL B N 1
ATOM 2149 C CA . VAL B 1 85 ? 9.211 -5.223 -15.508 1 98.88 85 VAL B CA 1
ATOM 2150 C C . VAL B 1 85 ? 8.023 -5.676 -16.359 1 98.88 85 VAL B C 1
ATOM 2152 O O . VAL B 1 85 ? 7.266 -6.562 -15.953 1 98.88 85 VAL B O 1
ATOM 2155 N N . ARG B 1 86 ? 7.902 -5.055 -17.547 1 98.88 86 ARG B N 1
ATOM 2156 C CA . ARG B 1 86 ? 6.848 -5.457 -18.469 1 98.88 86 ARG B CA 1
ATOM 2157 C C . ARG B 1 86 ? 6.918 -6.953 -18.766 1 98.88 86 ARG B C 1
ATOM 2159 O O . ARG B 1 86 ? 5.895 -7.641 -18.75 1 98.88 86 ARG B O 1
ATOM 2166 N N . SER B 1 87 ? 8.086 -7.422 -19.016 1 98.81 87 SER B N 1
ATOM 2167 C CA . SER B 1 87 ? 8.281 -8.828 -19.375 1 98.81 87 SER B CA 1
ATOM 2168 C C . SER B 1 87 ? 7.863 -9.75 -18.234 1 98.81 87 SER B C 1
ATOM 2170 O O . SER B 1 87 ? 7.18 -10.75 -18.469 1 98.81 87 SER B O 1
ATOM 2172 N N . ILE B 1 88 ? 8.242 -9.438 -17.016 1 98.88 88 ILE B N 1
ATOM 2173 C CA . ILE B 1 88 ? 7.887 -10.258 -15.867 1 98.88 88 ILE B CA 1
ATOM 2174 C C . ILE B 1 88 ? 6.371 -10.258 -15.672 1 98.88 88 ILE B C 1
ATOM 2176 O O . ILE B 1 88 ? 5.758 -11.32 -15.516 1 98.88 88 ILE B O 1
ATOM 2180 N N . VAL B 1 89 ? 5.773 -9.062 -15.719 1 98.94 89 VAL B N 1
ATOM 2181 C CA . VAL B 1 89 ? 4.328 -8.938 -15.547 1 98.94 89 VAL B CA 1
ATOM 2182 C C . VAL B 1 89 ? 3.607 -9.742 -16.625 1 98.94 89 VAL B C 1
ATOM 2184 O O . VAL B 1 89 ? 2.617 -10.422 -16.344 1 98.94 89 VAL B O 1
ATOM 2187 N N . GLN B 1 90 ? 4.086 -9.672 -17.812 1 98.75 90 GLN B N 1
ATOM 2188 C CA . GLN B 1 90 ? 3.484 -10.406 -18.938 1 98.75 90 GLN B CA 1
ATOM 2189 C C . GLN B 1 90 ? 3.539 -11.906 -18.703 1 98.75 90 GLN B C 1
ATOM 2191 O O . GLN B 1 90 ? 2.568 -12.625 -18.969 1 98.75 90 GLN B O 1
ATOM 2196 N N . GLU B 1 91 ? 4.625 -12.391 -18.203 1 98.62 91 GLU B N 1
ATOM 2197 C CA . GLU B 1 91 ? 4.797 -13.82 -17.984 1 98.62 91 GLU B CA 1
ATOM 2198 C C . GLU B 1 91 ? 3.822 -14.328 -16.922 1 98.62 91 GLU B C 1
ATOM 2200 O O . GLU B 1 91 ? 3.443 -15.5 -16.922 1 98.62 91 GLU B O 1
ATOM 2205 N N . VAL B 1 92 ? 3.426 -13.414 -16 1 98.62 92 VAL B N 1
ATOM 2206 C CA . VAL B 1 92 ? 2.586 -13.898 -14.914 1 98.62 92 VAL B CA 1
ATOM 2207 C C . VAL B 1 92 ? 1.14 -13.469 -15.148 1 98.62 92 VAL B C 1
ATOM 2209 O O . VAL B 1 92 ? 0.292 -13.617 -14.266 1 98.62 92 VAL B O 1
ATOM 2212 N N . THR B 1 93 ? 0.854 -12.93 -16.281 1 98.62 93 THR B N 1
ATOM 2213 C CA . THR B 1 93 ? -0.49 -12.484 -16.625 1 98.62 93 THR B CA 1
ATOM 2214 C C . THR B 1 93 ? -1.233 -13.555 -17.422 1 98.62 93 THR B C 1
ATOM 2216 O O . THR B 1 93 ? -0.702 -14.094 -18.391 1 98.62 93 THR B O 1
ATOM 2219 N N . ASP B 1 94 ? -2.438 -13.867 -16.984 1 97.31 94 ASP B N 1
ATOM 2220 C CA . ASP B 1 94 ? -3.275 -14.82 -17.719 1 97.31 94 ASP B CA 1
ATOM 2221 C C . ASP B 1 94 ? -3.971 -14.156 -18.891 1 97.31 94 ASP B C 1
ATOM 2223 O O . ASP B 1 94 ? -4.254 -12.953 -18.859 1 97.31 94 ASP B O 1
ATOM 2227 N N . ASP B 1 95 ? -4.234 -14.914 -19.938 1 95.69 95 ASP B N 1
ATOM 2228 C CA . ASP B 1 95 ? -5.07 -14.484 -21.062 1 95.69 95 ASP B CA 1
ATOM 2229 C C . ASP B 1 95 ? -6.551 -14.602 -20.703 1 95.69 95 ASP B C 1
ATOM 2231 O O . ASP B 1 95 ? -7.148 -15.664 -20.859 1 95.69 95 ASP B O 1
ATOM 2235 N N . LYS B 1 96 ? -7.199 -13.586 -20.422 1 94 96 LYS B N 1
ATOM 2236 C CA . LYS B 1 96 ? -8.562 -13.594 -19.891 1 94 96 LYS B CA 1
ATOM 2237 C C . LYS B 1 96 ? -9.57 -13.883 -21 1 94 96 LYS B C 1
ATOM 2239 O O . LYS B 1 96 ? -10.758 -14.094 -20.719 1 94 96 LYS B O 1
ATOM 2244 N N . THR B 1 97 ? -9.141 -13.828 -22.172 1 95.94 97 THR B N 1
ATOM 2245 C CA . THR B 1 97 ? -10.039 -14.203 -23.266 1 95.94 97 THR B CA 1
ATOM 2246 C C . THR B 1 97 ? -10.289 -15.703 -23.266 1 95.94 97 THR B C 1
ATOM 2248 O O . THR B 1 97 ? -11.227 -16.188 -23.906 1 95.94 97 THR B O 1
ATOM 2251 N N . LEU B 1 98 ? -9.531 -16.531 -22.594 1 97.25 98 LEU B N 1
ATOM 2252 C CA . LEU B 1 98 ? -9.68 -17.969 -22.484 1 97.25 98 LEU B CA 1
ATOM 2253 C C . LEU B 1 98 ? -10.562 -18.344 -21.297 1 97.25 98 LEU B C 1
ATOM 2255 O O . LEU B 1 98 ? -10.609 -17.609 -20.312 1 97.25 98 LEU B O 1
ATOM 2259 N N . PRO B 1 99 ? -11.266 -19.469 -21.469 1 97.19 99 PRO B N 1
ATOM 2260 C CA . PRO B 1 99 ? -12.07 -19.922 -20.328 1 97.19 99 PRO B CA 1
ATOM 2261 C C . PRO B 1 99 ? -11.227 -20.203 -19.094 1 97.19 99 PRO B C 1
ATOM 2263 O O . PRO B 1 99 ? -10.055 -20.562 -19.203 1 97.19 99 PRO B O 1
ATOM 2266 N N . LYS B 1 100 ? -11.836 -20.125 -17.953 1 95.62 100 LYS B N 1
ATOM 2267 C CA . LYS B 1 100 ? -11.18 -20.234 -16.656 1 95.62 100 LYS B CA 1
ATOM 2268 C C . LYS B 1 100 ? -10.398 -21.547 -16.547 1 95.62 100 LYS B C 1
ATOM 2270 O O . LYS B 1 100 ? -9.234 -21.547 -16.125 1 95.62 100 LYS B O 1
ATOM 2275 N N . GLN B 1 101 ? -11.062 -22.609 -16.922 1 96.19 101 GLN B N 1
ATOM 2276 C CA . GLN B 1 101 ? -10.43 -23.922 -16.797 1 96.19 101 GLN B CA 1
ATOM 2277 C C . GLN B 1 101 ? -9.188 -24.016 -17.688 1 96.19 101 GLN B C 1
ATOM 2279 O O . GLN B 1 101 ? -8.195 -24.625 -17.297 1 96.19 101 GLN B O 1
ATOM 2284 N N . GLN B 1 102 ? -9.289 -23.453 -18.797 1 97.38 102 GLN B N 1
ATOM 2285 C CA . GLN B 1 102 ? -8.141 -23.469 -19.703 1 97.38 102 GLN B CA 1
ATOM 2286 C C . GLN B 1 102 ? -7.004 -22.609 -19.156 1 97.38 102 GLN B C 1
ATOM 2288 O O . GLN B 1 102 ? -5.832 -22.984 -19.281 1 97.38 102 GLN B O 1
ATOM 2293 N N . ARG B 1 103 ? -7.32 -21.469 -18.609 1 97.44 103 ARG B N 1
ATOM 2294 C CA . ARG B 1 103 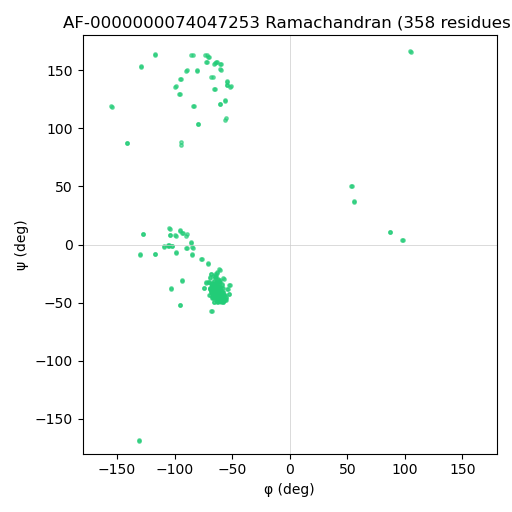? -6.301 -20.609 -18.016 1 97.44 103 ARG B CA 1
ATOM 2295 C C . ARG B 1 103 ? -5.574 -21.344 -16.891 1 97.44 103 ARG B C 1
ATOM 2297 O O . ARG B 1 103 ? -4.348 -21.25 -16.781 1 97.44 103 ARG B O 1
ATOM 2304 N N . LYS B 1 104 ? -6.309 -22.031 -16.094 1 97.44 104 LYS B N 1
ATOM 2305 C CA . LYS B 1 104 ? -5.719 -22.797 -15 1 97.44 104 LYS B CA 1
ATOM 2306 C C . LYS B 1 104 ? -4.777 -23.875 -15.523 1 97.44 104 LYS B C 1
ATOM 2308 O O . LYS B 1 104 ? -3.678 -24.062 -14.992 1 97.44 104 LYS B O 1
ATOM 2313 N N . GLN B 1 105 ? -5.25 -24.562 -16.516 1 98 105 GLN B N 1
ATOM 2314 C CA . GLN B 1 105 ? -4.426 -25.609 -17.109 1 98 105 GLN B CA 1
ATOM 2315 C C . GLN B 1 105 ? -3.137 -25.031 -17.688 1 98 105 GLN B C 1
ATOM 2317 O O . GLN B 1 105 ? -2.066 -25.625 -17.547 1 98 105 GLN B O 1
ATOM 2322 N N . LEU B 1 106 ? -3.215 -23.891 -18.312 1 97.88 106 LEU B N 1
ATOM 2323 C CA . LEU B 1 106 ? -2.049 -23.25 -18.906 1 97.88 106 LEU B CA 1
ATOM 2324 C C . LEU B 1 106 ? -1.061 -22.812 -17.828 1 97.88 106 LEU B C 1
ATOM 2326 O O . LEU B 1 106 ? 0.153 -22.844 -18.047 1 97.88 106 LEU B O 1
ATOM 2330 N N . GLN B 1 107 ? -1.563 -22.359 -16.641 1 98.25 107 GLN B N 1
ATOM 2331 C CA . GLN B 1 107 ? -0.675 -22.016 -15.539 1 98.25 107 GLN B CA 1
ATOM 2332 C C . GLN B 1 107 ? 0.151 -23.219 -15.094 1 98.25 107 GLN B C 1
ATOM 2334 O O . GLN B 1 107 ? 1.317 -23.062 -14.727 1 98.25 107 GLN B O 1
ATOM 2339 N N . ILE B 1 108 ? -0.404 -24.391 -15.109 1 98.31 108 ILE B N 1
ATOM 2340 C CA . ILE B 1 108 ? 0.33 -25.609 -14.773 1 98.31 108 ILE B CA 1
ATOM 2341 C C . ILE B 1 108 ? 1.381 -25.891 -15.844 1 98.31 108 ILE B C 1
ATOM 2343 O O . ILE B 1 108 ? 2.562 -26.062 -15.531 1 98.31 108 ILE B O 1
ATOM 2347 N N . GLU B 1 109 ? 0.997 -25.797 -17.047 1 98.06 109 GLU B N 1
ATOM 2348 C CA . GLU B 1 109 ? 1.82 -26.234 -18.172 1 98.06 109 GLU B CA 1
ATOM 2349 C C . GLU B 1 109 ? 2.99 -25.266 -18.391 1 98.06 109 GLU B C 1
ATOM 2351 O O . GLU B 1 109 ? 4.074 -25.703 -18.797 1 98.06 109 GLU B O 1
ATOM 2356 N N . ARG B 1 110 ? 2.773 -24.031 -18.125 1 97.94 110 ARG B N 1
ATOM 2357 C CA . ARG B 1 110 ? 3.764 -23.031 -18.5 1 97.94 110 ARG B CA 1
ATOM 2358 C C . ARG B 1 110 ? 4.648 -22.656 -17.312 1 97.94 110 ARG B C 1
ATOM 2360 O O . ARG B 1 110 ? 5.629 -21.938 -17.469 1 97.94 110 ARG B O 1
ATOM 2367 N N . ALA B 1 111 ? 4.34 -23.141 -16.188 1 98.19 111 ALA B N 1
ATOM 2368 C CA . ALA B 1 111 ? 5.016 -22.719 -14.961 1 98.19 111 ALA B CA 1
ATOM 2369 C C . ALA B 1 111 ? 6.516 -22.984 -15.047 1 98.19 111 ALA B C 1
ATOM 2371 O O . ALA B 1 111 ? 7.324 -22.109 -14.727 1 98.19 111 ALA B O 1
ATOM 2372 N N . ALA B 1 112 ? 6.926 -24.141 -15.547 1 97.75 112 ALA B N 1
ATOM 2373 C CA . ALA B 1 112 ? 8.328 -24.562 -15.547 1 97.75 112 ALA B CA 1
ATOM 2374 C C . ALA B 1 112 ? 9.148 -23.719 -16.516 1 97.75 112 ALA B C 1
ATOM 2376 O O . ALA B 1 112 ? 10.359 -23.547 -16.328 1 97.75 112 ALA B O 1
ATOM 2377 N N . SER B 1 113 ? 8.547 -23.203 -17.562 1 97.94 113 SER B N 1
ATOM 2378 C CA . SER B 1 113 ? 9.281 -22.516 -18.609 1 97.94 113 SER B CA 1
ATOM 2379 C C . SER B 1 113 ? 9.422 -21.031 -18.328 1 97.94 113 SER B C 1
ATOM 2381 O O . SER B 1 113 ? 10.102 -20.312 -19.047 1 97.94 113 SER B O 1
ATOM 2383 N N . LYS B 1 114 ? 8.859 -20.5 -17.266 1 98.31 114 LYS B N 1
ATOM 2384 C CA . LYS B 1 114 ? 8.906 -19.078 -16.938 1 98.31 114 LYS B CA 1
ATOM 2385 C C . LYS B 1 114 ? 10.305 -18.672 -16.453 1 98.31 114 LYS B C 1
ATOM 2387 O O . LYS B 1 114 ? 11.102 -19.531 -16.062 1 98.31 114 LYS B O 1
ATOM 2392 N N . SER B 1 115 ? 10.586 -17.406 -16.578 1 98.69 115 SER B N 1
ATOM 2393 C CA . SER B 1 115 ? 11.852 -16.875 -16.078 1 98.69 115 SER B CA 1
ATOM 2394 C C . SER B 1 115 ? 11.938 -17 -14.562 1 98.69 115 SER B C 1
ATOM 2396 O O . SER B 1 115 ? 10.906 -17.109 -13.891 1 98.69 115 SER B O 1
ATOM 2398 N N . HIS B 1 116 ? 13.133 -17.031 -14.039 1 98.75 116 HIS B N 1
ATOM 2399 C CA . HIS B 1 116 ? 13.336 -17.094 -12.594 1 98.75 116 HIS B CA 1
ATOM 2400 C C . HIS B 1 116 ? 12.578 -15.984 -11.875 1 98.75 116 HIS B C 1
ATOM 2402 O O . HIS B 1 116 ? 11.961 -16.219 -10.836 1 98.75 116 HIS B O 1
ATOM 2408 N N . GLN B 1 117 ? 12.609 -14.773 -12.422 1 98.88 117 GLN B N 1
ATOM 2409 C CA . GLN B 1 117 ? 11.945 -13.617 -11.828 1 98.88 117 GLN B CA 1
ATOM 2410 C C . GLN B 1 117 ? 10.43 -13.812 -11.797 1 98.88 117 GLN B C 1
ATOM 2412 O O . GLN B 1 117 ? 9.789 -13.523 -10.781 1 98.88 117 GLN B O 1
ATOM 2417 N N . ALA B 1 118 ? 9.891 -14.281 -12.844 1 98.88 118 ALA B N 1
ATOM 2418 C CA . ALA B 1 118 ? 8.453 -14.523 -12.906 1 98.88 118 ALA B CA 1
ATOM 2419 C C . ALA B 1 118 ? 8.039 -15.625 -11.93 1 98.88 118 ALA B C 1
ATOM 2421 O O . ALA B 1 118 ? 6.98 -15.547 -11.305 1 98.88 118 ALA B O 1
ATOM 2422 N N . LYS B 1 119 ? 8.883 -16.656 -11.828 1 98.94 119 LYS B N 1
ATOM 2423 C CA . LYS B 1 119 ? 8.602 -17.75 -10.898 1 98.94 119 LYS B CA 1
ATOM 2424 C C . LYS B 1 119 ? 8.539 -17.25 -9.461 1 98.94 119 LYS B C 1
ATOM 2426 O O . LYS B 1 119 ? 7.715 -17.719 -8.672 1 98.94 119 LYS B O 1
ATOM 2431 N N 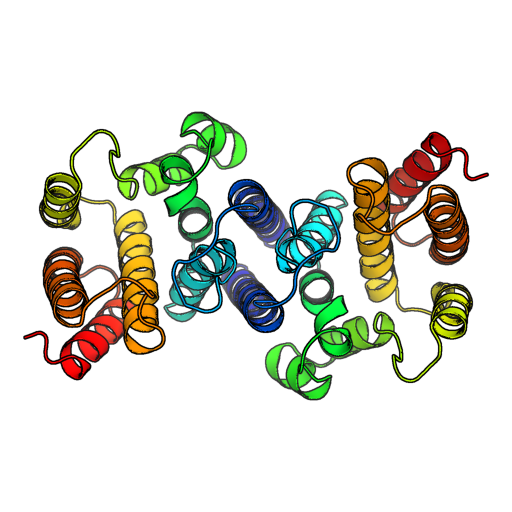. LEU B 1 120 ? 9.422 -16.359 -9.109 1 98.94 120 LEU B N 1
ATOM 2432 C CA . LEU B 1 120 ? 9.406 -15.766 -7.773 1 98.94 120 LEU B CA 1
ATOM 2433 C C . LEU B 1 120 ? 8.07 -15.086 -7.492 1 98.94 120 LEU B C 1
ATOM 2435 O O . LEU B 1 120 ? 7.477 -15.289 -6.434 1 98.94 120 LEU B O 1
ATOM 2439 N N . VAL B 1 121 ? 7.629 -14.258 -8.43 1 98.94 121 VAL B N 1
ATOM 2440 C CA . VAL B 1 121 ? 6.363 -13.547 -8.273 1 98.94 121 VAL B CA 1
ATOM 2441 C C . VAL B 1 121 ? 5.219 -14.547 -8.148 1 98.94 121 VAL B C 1
ATOM 2443 O O . VAL B 1 121 ? 4.355 -14.406 -7.277 1 98.94 121 VAL B O 1
ATOM 2446 N N . LYS B 1 122 ? 5.176 -15.602 -8.953 1 98.88 122 LYS B N 1
ATOM 2447 C CA . LYS B 1 122 ? 4.113 -16.609 -8.93 1 98.88 122 LYS B CA 1
ATOM 2448 C C . LYS B 1 122 ? 4.086 -17.344 -7.598 1 98.88 122 LYS B C 1
ATOM 2450 O O . LYS B 1 122 ? 3.016 -17.609 -7.051 1 98.88 122 LYS B O 1
ATOM 2455 N N . LEU B 1 123 ? 5.289 -17.734 -7.141 1 98.88 123 LEU B N 1
ATOM 2456 C CA . LEU B 1 123 ? 5.371 -18.422 -5.855 1 98.88 123 LEU B CA 1
ATOM 2457 C C . LEU B 1 123 ? 4.777 -17.562 -4.742 1 98.88 123 LEU B C 1
ATOM 2459 O O . LEU B 1 123 ? 3.957 -18.031 -3.957 1 98.88 123 LEU B O 1
ATOM 2463 N N . ALA B 1 124 ? 5.184 -16.312 -4.68 1 98.94 124 ALA B N 1
ATOM 2464 C CA . ALA B 1 124 ? 4.703 -15.398 -3.641 1 98.94 124 ALA B CA 1
ATOM 2465 C C . ALA B 1 124 ? 3.201 -15.156 -3.773 1 98.94 124 ALA B C 1
ATOM 2467 O O . ALA B 1 124 ? 2.484 -15.102 -2.773 1 98.94 124 ALA B O 1
ATOM 2468 N N . ASP B 1 125 ? 2.73 -15.016 -5.016 1 98.81 125 ASP B N 1
ATOM 2469 C CA . ASP B 1 125 ? 1.307 -14.852 -5.289 1 98.81 125 ASP B CA 1
ATOM 2470 C C . ASP B 1 125 ? 0.511 -16.062 -4.789 1 98.81 125 ASP B C 1
ATOM 2472 O O . ASP B 1 125 ? -0.539 -15.898 -4.164 1 98.81 125 ASP B O 1
ATOM 2476 N N . LYS B 1 126 ? 1.005 -17.266 -5.082 1 98.81 126 LYS B N 1
ATOM 2477 C CA . LYS B 1 126 ? 0.343 -18.484 -4.625 1 98.81 126 LYS B CA 1
ATOM 2478 C C . LYS B 1 126 ? 0.32 -18.562 -3.104 1 98.81 126 LYS B C 1
ATOM 2480 O O . LYS B 1 126 ? -0.689 -18.953 -2.51 1 98.81 126 LYS B O 1
ATOM 2485 N N . ILE B 1 127 ? 1.481 -18.234 -2.492 1 98.81 127 ILE B N 1
ATOM 2486 C CA . ILE B 1 127 ? 1.554 -18.25 -1.036 1 98.81 127 ILE B CA 1
ATOM 2487 C C . ILE B 1 127 ? 0.485 -17.328 -0.455 1 98.81 127 ILE B C 1
ATOM 2489 O O . ILE B 1 127 ? -0.256 -17.719 0.45 1 98.81 127 ILE B O 1
ATOM 2493 N N . TYR B 1 128 ? 0.379 -16.109 -0.985 1 98.62 128 TYR B N 1
ATOM 2494 C CA . TYR B 1 128 ? -0.6 -15.156 -0.484 1 98.62 128 TYR B CA 1
ATOM 2495 C C . TYR B 1 128 ? -2.016 -15.703 -0.61 1 98.62 128 TYR B C 1
ATOM 2497 O O . TYR B 1 128 ? -2.791 -15.672 0.349 1 98.62 128 TYR B O 1
ATOM 2505 N N . ASN B 1 129 ? -2.344 -16.234 -1.784 1 97.38 129 ASN B N 1
ATOM 2506 C CA . ASN B 1 129 ? -3.697 -16.719 -2.055 1 97.38 129 ASN B CA 1
ATOM 2507 C C . ASN B 1 129 ? -4.055 -17.922 -1.189 1 97.38 129 ASN B C 1
ATOM 2509 O O . ASN B 1 129 ? -5.176 -18.016 -0.685 1 97.38 129 ASN B O 1
ATOM 2513 N N . LEU B 1 130 ? -3.154 -18.766 -1.041 1 97.94 130 LEU B N 1
ATOM 2514 C CA . LEU B 1 130 ? -3.412 -19.984 -0.264 1 97.94 130 LEU B CA 1
ATOM 2515 C C . LEU B 1 130 ? -3.557 -19.656 1.218 1 97.94 130 LEU B C 1
ATOM 2517 O O . LEU B 1 130 ? -4.426 -20.203 1.897 1 97.94 130 LEU B O 1
ATOM 2521 N N . ARG B 1 131 ? -2.686 -18.781 1.771 1 97.25 131 ARG B N 1
ATOM 2522 C CA . ARG B 1 131 ? -2.83 -18.344 3.15 1 97.25 131 ARG B CA 1
ATOM 2523 C C . ARG B 1 131 ? -4.172 -17.641 3.363 1 97.25 131 ARG B C 1
ATOM 2525 O O . ARG B 1 131 ? -4.812 -17.828 4.402 1 97.25 131 ARG B O 1
ATOM 2532 N N . ASP B 1 132 ? -4.512 -16.844 2.389 1 94.75 132 ASP B N 1
ATOM 2533 C CA . ASP B 1 132 ? -5.816 -16.188 2.455 1 94.75 132 ASP B CA 1
ATOM 2534 C C . ASP B 1 132 ? -6.945 -17.203 2.531 1 94.75 132 ASP B C 1
ATOM 2536 O O . ASP B 1 132 ? -7.891 -17.047 3.305 1 94.75 132 ASP B O 1
ATOM 2540 N N . LEU B 1 133 ? -6.895 -18.25 1.712 1 94 133 LEU B N 1
ATOM 2541 C CA . LEU B 1 133 ? -7.914 -19.297 1.693 1 94 133 LEU B CA 1
ATOM 2542 C C . LEU B 1 133 ? -7.957 -20.031 3.025 1 94 133 LEU B C 1
ATOM 2544 O O . LEU B 1 133 ? -9.023 -20.484 3.449 1 94 133 LEU B O 1
ATOM 2548 N N . GLN B 1 134 ? -6.824 -20.156 3.66 1 94 134 GLN B N 1
ATOM 2549 C CA . GLN B 1 134 ? -6.758 -20.828 4.957 1 94 134 GLN B CA 1
ATOM 2550 C C . GLN B 1 134 ? -7.457 -20 6.035 1 94 134 GLN B C 1
ATOM 2552 O O . GLN B 1 134 ? -8.062 -20.562 6.953 1 94 134 GLN B O 1
ATOM 2557 N N . CYS B 1 135 ? -7.41 -18.656 5.926 1 89.38 135 CYS B N 1
ATOM 2558 C CA . CYS B 1 135 ? -7.859 -17.781 7.004 1 89.38 135 CYS B CA 1
ATOM 2559 C C . CYS B 1 135 ? -9.234 -17.188 6.691 1 89.38 135 CYS B C 1
ATOM 2561 O O . CYS B 1 135 ? -10.023 -16.938 7.598 1 89.38 135 CYS B O 1
ATOM 2563 N N . ARG B 1 136 ? -9.484 -16.859 5.438 1 85 136 ARG B N 1
ATOM 2564 C CA . ARG B 1 136 ? -10.688 -16.141 5.035 1 85 136 ARG B CA 1
ATOM 2565 C C . ARG B 1 136 ? -11.219 -16.672 3.705 1 85 136 ARG B C 1
ATOM 2567 O O . ARG B 1 136 ? -10.984 -16.062 2.656 1 85 136 ARG B O 1
ATOM 2574 N N . LYS B 1 137 ? -12.023 -17.656 3.707 1 86.06 137 LYS B N 1
ATOM 2575 C CA . LYS B 1 137 ? -12.594 -18.219 2.488 1 86.06 137 LYS B CA 1
ATOM 2576 C C . LYS B 1 137 ? -13.508 -17.219 1.798 1 86.06 137 LYS B C 1
ATOM 2578 O O . LYS B 1 137 ? -14.289 -16.516 2.457 1 86.06 137 LYS B O 1
ATOM 2583 N N . PRO B 1 138 ? -13.32 -17.109 0.496 1 89.75 138 PRO B N 1
ATOM 2584 C CA . PRO B 1 138 ? -14.234 -16.219 -0.226 1 89.75 138 PRO B CA 1
ATOM 2585 C C . PRO B 1 138 ? -15.703 -16.578 0.007 1 89.75 138 PRO B C 1
ATOM 2587 O O . PRO B 1 138 ? -16.047 -17.75 0.114 1 89.75 138 PRO B O 1
ATOM 2590 N N . GLU B 1 139 ? -16.609 -15.68 0.17 1 85.31 139 GLU B N 1
ATOM 2591 C CA . GLU B 1 139 ? -18.016 -15.836 0.548 1 85.31 139 GLU B CA 1
ATOM 2592 C C . GLU B 1 139 ? -18.719 -16.859 -0.346 1 85.31 139 GLU B C 1
ATOM 2594 O O . GLU B 1 139 ? -19.547 -17.641 0.125 1 85.31 139 GLU B O 1
ATOM 2599 N N . LEU B 1 140 ? -18.406 -16.969 -1.569 1 87.25 140 LEU B N 1
ATOM 2600 C CA . LEU B 1 140 ? -19.188 -17.797 -2.477 1 87.25 140 LEU B CA 1
ATOM 2601 C C . LEU B 1 140 ? -18.453 -19.094 -2.781 1 87.25 140 LEU B C 1
ATOM 2603 O O . LEU B 1 140 ? -18.922 -19.906 -3.584 1 87.25 140 LEU B O 1
ATOM 2607 N N . TRP B 1 141 ? -17.469 -19.344 -1.989 1 91.69 141 TRP B N 1
ATOM 2608 C CA . TRP B 1 141 ? -16.719 -20.562 -2.27 1 91.69 141 TRP B CA 1
ATOM 2609 C C . TRP B 1 141 ? -17.156 -21.703 -1.356 1 91.69 141 TRP B C 1
ATOM 2611 O O . TRP B 1 141 ? -17.391 -21.5 -0.162 1 91.69 141 TRP B O 1
ATOM 2621 N N . THR B 1 142 ? -17.344 -22.938 -1.939 1 92.75 142 THR B N 1
ATOM 2622 C CA . THR B 1 142 ? -17.594 -24.156 -1.183 1 92.75 142 THR B CA 1
ATOM 2623 C C . THR B 1 142 ? -16.281 -24.781 -0.714 1 92.75 142 THR B C 1
ATOM 2625 O O . THR B 1 142 ? -15.203 -24.422 -1.199 1 92.75 142 THR B O 1
ATOM 2628 N N . ASP B 1 143 ? -16.453 -25.672 0.253 1 92.19 143 ASP B N 1
ATOM 2629 C CA . ASP B 1 143 ? -15.281 -26.406 0.699 1 92.19 143 ASP B CA 1
ATOM 2630 C C . ASP B 1 143 ? -14.648 -27.188 -0.456 1 92.19 143 ASP B C 1
ATOM 2632 O O . ASP B 1 143 ? -13.43 -27.312 -0.528 1 92.19 143 ASP B O 1
ATOM 2636 N N . GLU B 1 144 ? -15.477 -27.672 -1.247 1 94.25 144 GLU B N 1
ATOM 2637 C CA . GLU B 1 144 ? -14.992 -28.422 -2.402 1 94.25 144 GLU B CA 1
ATOM 2638 C C . GLU B 1 144 ? -14.195 -27.531 -3.346 1 94.25 144 GLU B C 1
ATOM 2640 O O . GLU B 1 144 ? -13.133 -27.922 -3.834 1 94.25 144 GLU B O 1
ATOM 2645 N N . ARG B 1 145 ? -14.648 -26.391 -3.564 1 94 145 ARG B N 1
ATOM 2646 C CA . ARG B 1 145 ? -13.953 -25.453 -4.434 1 94 145 ARG B CA 1
ATOM 2647 C C . ARG B 1 145 ? -12.602 -25.062 -3.842 1 94 145 ARG B C 1
ATOM 2649 O O . ARG B 1 145 ? -11.609 -24.953 -4.562 1 94 145 ARG B O 1
ATOM 2656 N N . CYS B 1 146 ? -12.609 -24.844 -2.588 1 94.88 146 CYS B N 1
ATOM 2657 C CA . CYS B 1 146 ? -11.359 -24.531 -1.898 1 94.88 146 CYS B CA 1
ATOM 2658 C C . CYS B 1 146 ? -10.359 -25.672 -2.049 1 94.88 146 CYS B C 1
ATOM 2660 O O . CYS B 1 146 ? -9.188 -25.438 -2.371 1 94.88 146 CYS B O 1
ATOM 2662 N N . ARG B 1 147 ? -10.859 -26.875 -1.846 1 94.94 147 ARG B N 1
ATOM 2663 C CA . ARG B 1 147 ? -10 -28.047 -1.972 1 94.94 147 ARG B CA 1
ATOM 2664 C C . ARG B 1 147 ? -9.445 -28.172 -3.389 1 94.94 147 ARG B C 1
ATOM 2666 O O . ARG B 1 147 ? -8.266 -28.453 -3.576 1 94.94 147 ARG B O 1
ATOM 2673 N N . GLU B 1 148 ? -10.281 -27.938 -4.301 1 95.69 148 GLU B N 1
ATOM 2674 C CA . GLU B 1 148 ? -9.852 -27.984 -5.695 1 95.69 148 GLU B CA 1
ATOM 2675 C C . GLU B 1 148 ? -8.789 -26.922 -5.984 1 95.69 148 GLU B C 1
ATOM 2677 O O . GLU B 1 148 ? -7.848 -27.188 -6.738 1 95.69 148 GLU B O 1
ATOM 2682 N N . TYR B 1 149 ? -8.977 -25.828 -5.41 1 96.75 149 TYR B N 1
ATOM 2683 C CA . TYR B 1 149 ? -7.996 -24.766 -5.598 1 96.75 149 TYR B CA 1
ATOM 2684 C C . TYR B 1 149 ? -6.633 -25.172 -5.039 1 96.75 149 TYR B C 1
ATOM 2686 O O . TYR B 1 149 ? -5.605 -24.938 -5.68 1 96.75 149 TYR B O 1
ATOM 2694 N N . PHE B 1 150 ? -6.605 -25.75 -3.859 1 98 150 PHE B N 1
ATOM 2695 C CA . PHE B 1 150 ? -5.359 -26.188 -3.252 1 98 150 PHE B CA 1
ATOM 2696 C C . PHE B 1 150 ? -4.668 -27.234 -4.133 1 98 150 PHE B C 1
ATOM 2698 O O . PHE B 1 150 ? -3.453 -27.172 -4.324 1 98 150 PHE B O 1
ATOM 2705 N N . HIS B 1 151 ? -5.434 -28.141 -4.641 1 97.69 151 HIS B N 1
ATOM 2706 C CA . HIS B 1 151 ? -4.871 -29.172 -5.496 1 97.69 151 HIS B CA 1
ATOM 2707 C C . HIS B 1 151 ? -4.301 -28.578 -6.781 1 97.69 151 HIS B C 1
ATOM 2709 O O . HIS B 1 151 ? -3.201 -28.953 -7.203 1 97.69 151 HIS B O 1
ATOM 2715 N N . TRP B 1 152 ? -5.047 -27.703 -7.371 1 98.25 152 TRP B N 1
ATOM 2716 C CA . TRP B 1 152 ? -4.578 -27.016 -8.57 1 98.25 152 TRP B CA 1
ATOM 2717 C C . TRP B 1 152 ? -3.307 -26.234 -8.281 1 98.25 152 TRP B C 1
ATOM 2719 O O . TRP B 1 152 ? -2.332 -26.312 -9.039 1 98.25 152 TRP B O 1
ATOM 2729 N N . ALA B 1 153 ? -3.324 -25.484 -7.223 1 98.44 153 ALA B N 1
ATOM 2730 C CA . ALA B 1 153 ? -2.178 -24.672 -6.855 1 98.44 153 ALA B CA 1
ATOM 2731 C C . ALA B 1 153 ? -0.929 -25.516 -6.652 1 98.44 153 ALA B C 1
ATOM 2733 O O . ALA B 1 153 ? 0.173 -25.125 -7.039 1 98.44 153 ALA B O 1
ATOM 2734 N N . LYS B 1 154 ? -1.097 -26.656 -6.027 1 98.5 154 LYS B N 1
ATOM 2735 C CA . LYS B 1 154 ? 0.039 -27.547 -5.812 1 98.5 154 LYS B CA 1
ATOM 2736 C C . LYS B 1 154 ? 0.649 -27.984 -7.137 1 98.5 154 LYS B C 1
ATOM 2738 O O . LYS B 1 154 ? 1.872 -28.062 -7.27 1 98.5 154 LYS B O 1
ATOM 2743 N N . GLN B 1 155 ? -0.202 -28.312 -8.062 1 98.31 155 GLN B N 1
ATOM 2744 C CA . GLN B 1 155 ? 0.291 -28.719 -9.375 1 98.31 155 GLN B CA 1
ATOM 2745 C C . GLN B 1 155 ? 1.108 -27.594 -10.023 1 98.31 155 GLN B C 1
ATOM 2747 O O . GLN B 1 155 ? 2.16 -27.859 -10.617 1 98.31 155 GLN B O 1
ATOM 2752 N N . VAL B 1 156 ? 0.652 -26.375 -9.93 1 98.62 156 VAL B N 1
ATOM 2753 C CA . VAL B 1 156 ? 1.389 -25.234 -10.453 1 98.62 156 VAL B CA 1
ATOM 2754 C C . VAL B 1 156 ? 2.727 -25.094 -9.734 1 98.62 156 VAL B C 1
ATOM 2756 O O . VAL B 1 156 ? 3.777 -24.984 -10.367 1 98.62 156 VAL B O 1
ATOM 2759 N N . CYS B 1 157 ? 2.682 -25.125 -8.398 1 98.38 157 CYS B N 1
ATOM 2760 C CA . CYS B 1 157 ? 3.857 -24.875 -7.57 1 98.38 157 CYS B CA 1
ATOM 2761 C C . CYS B 1 157 ? 4.898 -25.969 -7.762 1 98.38 157 CYS B C 1
ATOM 2763 O O . CYS B 1 157 ? 6.102 -25.719 -7.676 1 98.38 157 CYS B O 1
ATOM 2765 N N . ASN B 1 158 ? 4.473 -27.203 -8.039 1 97.88 158 ASN B N 1
ATOM 2766 C CA . ASN B 1 158 ? 5.398 -28.297 -8.32 1 97.88 158 ASN B CA 1
ATOM 2767 C C . ASN B 1 158 ? 6.281 -27.984 -9.523 1 97.88 158 ASN B C 1
ATOM 2769 O O . ASN B 1 158 ? 7.441 -28.391 -9.57 1 97.88 158 ASN B O 1
ATOM 2773 N N . ASN B 1 159 ? 5.711 -27.297 -10.445 1 98.19 159 ASN B N 1
ATOM 2774 C CA . ASN B 1 159 ? 6.457 -26.953 -11.656 1 98.19 159 ASN B CA 1
ATOM 2775 C C . ASN B 1 159 ? 7.309 -25.703 -11.453 1 98.19 159 ASN B C 1
AT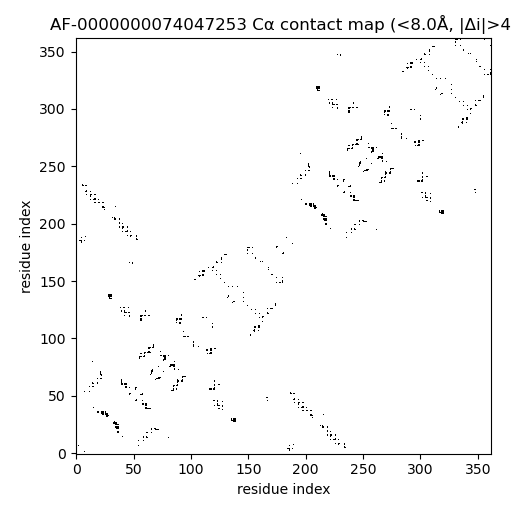OM 2777 O O . ASN B 1 159 ? 8.062 -25.312 -12.352 1 98.19 159 ASN B O 1
ATOM 2781 N N . LEU B 1 160 ? 7.219 -25.078 -10.289 1 98.44 160 LEU B N 1
ATOM 2782 C CA . LEU B 1 160 ? 8 -23.891 -9.969 1 98.44 160 LEU B CA 1
ATOM 2783 C C . LEU B 1 160 ? 9.18 -24.25 -9.062 1 98.44 160 LEU B C 1
ATOM 2785 O O . LEU B 1 160 ? 9.977 -23.375 -8.703 1 98.44 160 LEU B O 1
ATOM 2789 N N . LYS B 1 161 ? 9.336 -25.5 -8.68 1 97.38 161 LYS B N 1
ATOM 2790 C CA . LYS B 1 161 ? 10.352 -25.953 -7.73 1 97.38 161 LYS B CA 1
ATOM 2791 C C . LYS B 1 161 ? 11.75 -25.625 -8.242 1 97.38 161 LYS B C 1
ATOM 2793 O O . LYS B 1 161 ? 11.984 -25.609 -9.453 1 97.38 161 LYS B O 1
ATOM 2798 N N . GLY B 1 162 ? 12.68 -25.391 -7.305 1 97.94 162 GLY B N 1
ATOM 2799 C CA . GLY B 1 162 ? 14.047 -25.031 -7.641 1 97.94 162 GLY B CA 1
ATOM 2800 C C . GLY B 1 162 ? 14.25 -23.547 -7.828 1 97.94 162 GLY B C 1
ATOM 2801 O O . GLY B 1 162 ? 15.305 -23.109 -8.297 1 97.94 162 GLY B O 1
ATOM 2802 N N . THR B 1 163 ? 13.289 -22.719 -7.465 1 98.38 163 THR B N 1
ATOM 2803 C CA . THR B 1 163 ? 13.336 -21.281 -7.668 1 98.38 163 THR B CA 1
ATOM 2804 C C . THR B 1 163 ? 13.844 -20.578 -6.414 1 98.38 163 THR B C 1
ATOM 2806 O O . THR B 1 163 ? 14.781 -19.766 -6.484 1 98.38 163 THR B O 1
ATOM 2809 N N . ASN B 1 164 ? 13.312 -20.812 -5.301 1 98.5 164 ASN B N 1
ATOM 2810 C CA . ASN B 1 164 ? 13.664 -20.219 -4.012 1 98.5 164 ASN B CA 1
ATOM 2811 C C . ASN B 1 164 ? 13.266 -21.125 -2.854 1 98.5 164 ASN B C 1
ATOM 2813 O O . ASN B 1 164 ? 12.078 -21.391 -2.635 1 98.5 164 ASN B O 1
ATOM 2817 N N . ALA B 1 165 ? 14.18 -21.547 -2.094 1 98.25 165 ALA B N 1
ATOM 2818 C CA . ALA B 1 165 ? 13.992 -22.578 -1.069 1 98.25 165 ALA B CA 1
ATOM 2819 C C . ALA B 1 165 ? 13.031 -22.094 0.016 1 98.25 165 ALA B C 1
ATOM 2821 O O . ALA B 1 165 ? 12.203 -22.859 0.508 1 98.25 165 ALA B O 1
ATOM 2822 N N . LYS B 1 166 ? 13.141 -20.906 0.409 1 98.44 166 LYS B N 1
ATOM 2823 C CA . LYS B 1 166 ? 12.297 -20.375 1.475 1 98.44 166 LYS B CA 1
ATOM 2824 C C . LYS B 1 166 ? 10.836 -20.328 1.044 1 98.44 166 LYS B C 1
ATOM 2826 O O . LYS B 1 166 ? 9.953 -20.766 1.783 1 98.44 166 LYS B O 1
ATOM 2831 N N . LEU B 1 167 ? 10.531 -19.781 -0.112 1 98.81 167 LEU B N 1
ATOM 2832 C CA . LEU B 1 167 ? 9.172 -19.719 -0.631 1 98.81 167 LEU B CA 1
ATOM 2833 C C . LEU B 1 167 ? 8.578 -21.109 -0.798 1 98.81 167 LEU B C 1
ATOM 2835 O O . LEU B 1 167 ? 7.418 -21.344 -0.449 1 98.81 167 LEU B O 1
ATOM 2839 N N . GLU B 1 168 ? 9.398 -21.969 -1.312 1 98.62 168 GLU B N 1
ATOM 2840 C CA . GLU B 1 168 ? 8.945 -23.344 -1.527 1 98.62 168 GLU B CA 1
ATOM 2841 C C . GLU B 1 168 ? 8.648 -24.047 -0.203 1 98.62 168 GLU B C 1
ATOM 2843 O O . GLU B 1 168 ? 7.699 -24.828 -0.107 1 98.62 168 GLU B O 1
ATOM 2848 N N . SER B 1 169 ? 9.438 -23.766 0.827 1 98.44 169 SER B N 1
ATOM 2849 C CA . SER B 1 169 ? 9.203 -24.359 2.143 1 98.44 169 SER B CA 1
ATOM 2850 C C . SER B 1 169 ? 7.871 -23.891 2.721 1 98.44 169 SER B C 1
ATOM 2852 O O . SER B 1 169 ? 7.152 -24.672 3.342 1 98.44 169 SER B O 1
ATOM 2854 N N . ILE B 1 170 ? 7.578 -22.625 2.549 1 98.5 170 ILE B N 1
ATOM 2855 C CA . ILE B 1 170 ? 6.309 -22.078 3.014 1 98.5 170 ILE B CA 1
ATOM 2856 C C . ILE B 1 170 ? 5.152 -22.797 2.322 1 98.5 170 ILE B C 1
ATOM 2858 O O . ILE B 1 170 ? 4.188 -23.203 2.975 1 98.5 170 ILE B O 1
ATOM 2862 N N . LEU B 1 171 ? 5.234 -23.031 1.035 1 98.5 171 LEU B N 1
ATOM 2863 C CA . LEU B 1 171 ? 4.195 -23.719 0.263 1 98.5 171 LEU B CA 1
ATOM 2864 C C . LEU B 1 171 ? 4.043 -25.156 0.707 1 98.5 171 LEU B C 1
ATOM 2866 O O . LEU B 1 171 ? 2.926 -25.656 0.848 1 98.5 171 LEU B O 1
ATOM 2870 N N . ASP B 1 172 ? 5.188 -25.781 0.931 1 97.88 172 ASP B N 1
ATOM 2871 C CA . ASP B 1 172 ? 5.145 -27.156 1.412 1 97.88 172 ASP B CA 1
ATOM 2872 C C . ASP B 1 172 ? 4.387 -27.25 2.734 1 97.88 172 ASP B C 1
ATOM 2874 O O . ASP B 1 172 ? 3.596 -28.172 2.934 1 97.88 172 ASP B O 1
ATOM 2878 N N . ASP B 1 173 ? 4.664 -26.359 3.615 1 98.06 173 ASP B N 1
ATOM 2879 C CA . ASP B 1 173 ? 3.982 -26.344 4.906 1 98.06 173 ASP B CA 1
ATOM 2880 C C . ASP B 1 173 ? 2.48 -26.125 4.73 1 98.06 173 ASP B C 1
ATOM 2882 O O . ASP B 1 173 ? 1.676 -26.766 5.41 1 98.06 173 ASP B O 1
ATOM 2886 N N . ILE B 1 174 ? 2.115 -25.234 3.836 1 98.12 174 ILE B N 1
ATOM 2887 C CA . ILE B 1 174 ? 0.708 -24.969 3.568 1 98.12 174 ILE B CA 1
ATOM 2888 C C . ILE B 1 174 ? 0.026 -26.219 3.041 1 98.12 174 ILE B C 1
ATOM 2890 O O . ILE B 1 174 ? -1.033 -26.609 3.533 1 98.12 174 ILE B O 1
ATOM 2894 N N . PHE B 1 175 ? 0.613 -26.859 2.084 1 98 175 PHE B N 1
ATOM 2895 C CA . PHE B 1 175 ? 0.016 -28.031 1.476 1 98 175 PHE B CA 1
ATOM 2896 C C . PHE B 1 175 ? -0.075 -29.172 2.484 1 98 175 PHE B C 1
ATOM 2898 O O . PHE B 1 175 ? -1.039 -29.938 2.475 1 98 175 PHE B O 1
ATOM 2905 N N . ARG B 1 176 ? 0.923 -29.281 3.326 1 97.44 176 ARG B N 1
ATOM 2906 C CA . ARG B 1 176 ? 0.882 -30.281 4.387 1 97.44 176 ARG B CA 1
ATOM 2907 C C . ARG B 1 176 ? -0.277 -30.016 5.344 1 97.44 176 ARG B C 1
ATOM 2909 O O . ARG B 1 176 ? -1.021 -30.938 5.691 1 97.44 176 ARG B O 1
ATOM 2916 N N . GLN B 1 177 ? -0.453 -28.781 5.754 1 96.69 177 GLN B N 1
ATOM 2917 C CA . GLN B 1 177 ? -1.509 -28.406 6.684 1 96.69 177 GLN B CA 1
ATOM 2918 C C . GLN B 1 177 ? -2.889 -28.672 6.094 1 96.69 177 GLN B C 1
ATOM 2920 O O . GLN B 1 177 ? -3.824 -29.016 6.824 1 96.69 177 GLN B O 1
ATOM 2925 N N . GLU B 1 178 ? -2.969 -28.578 4.809 1 95.75 178 GLU B N 1
ATOM 2926 C CA . GLU B 1 178 ? -4.258 -28.734 4.145 1 95.75 178 GLU B CA 1
ATOM 2927 C C . GLU B 1 178 ? -4.422 -30.141 3.576 1 95.75 178 GLU B C 1
ATOM 2929 O O . GLU B 1 178 ? -5.371 -30.406 2.838 1 95.75 178 GLU B O 1
ATOM 2934 N N . ASN B 1 179 ? -3.533 -30.953 3.883 1 94.69 179 ASN B N 1
ATOM 2935 C CA . ASN B 1 179 ? -3.559 -32.375 3.492 1 94.69 179 ASN B CA 1
ATOM 2936 C C . ASN B 1 179 ? -3.686 -32.531 1.98 1 94.69 179 ASN B C 1
ATOM 2938 O O . ASN B 1 179 ? -4.512 -33.312 1.501 1 94.69 179 ASN B O 1
ATOM 2942 N N . VAL B 1 180 ? -3.037 -31.656 1.337 1 90.31 180 VAL B N 1
ATOM 2943 C CA . VAL B 1 180 ? -2.982 -31.75 -0.118 1 90.31 180 VAL B CA 1
ATOM 2944 C C . VAL B 1 180 ? -1.719 -32.5 -0.539 1 90.31 180 VAL B C 1
ATOM 2946 O O . VAL B 1 180 ? -0.604 -32.031 -0.3 1 90.31 180 VAL B O 1
ATOM 2949 N N . ASN B 1 181 ? -1.741 -33.781 -0.632 1 75.81 181 ASN B N 1
ATOM 2950 C CA . ASN B 1 181 ? -0.646 -34.688 -0.923 1 75.81 181 ASN B CA 1
ATOM 2951 C C . ASN B 1 181 ? -0.258 -34.656 -2.398 1 75.81 181 ASN B C 1
ATOM 2953 O O . ASN B 1 181 ? -1.109 -34.438 -3.264 1 75.81 181 ASN B O 1
#

pLDDT: mean 96.25, std 6.11, range [40.94, 98.94]

Solvent-accessible surface area (backbone atoms only — not comparable to full-atom values): 19266 Å² total; per-residue (Å²): 128,86,74,47,56,46,54,48,50,38,54,51,37,48,47,49,39,50,36,36,62,62,32,42,86,42,58,38,65,32,85,79,43,36,43,36,46,48,51,28,42,43,23,32,33,50,36,32,75,61,68,49,54,55,61,53,48,43,48,20,27,43,41,33,55,38,56,74,74,38,91,49,48,64,67,57,41,25,75,75,64,31,63,68,28,27,49,35,24,54,71,63,44,72,66,78,91,49,57,69,70,56,47,54,50,47,47,37,71,47,34,59,76,49,52,72,59,32,41,52,40,51,51,26,45,49,48,49,52,51,53,40,52,75,76,46,54,40,71,88,59,49,72,65,54,51,51,50,48,53,52,51,49,47,54,25,50,64,36,44,64,94,71,49,70,62,60,49,49,54,45,50,51,50,32,58,75,65,68,53,126,129,86,73,48,55,46,54,48,51,36,55,51,37,48,46,49,38,50,35,35,63,62,32,41,85,42,57,39,64,32,86,80,42,35,43,36,48,50,51,27,41,43,23,31,33,51,36,31,75,61,68,50,54,56,64,55,48,43,48,21,27,44,41,32,58,39,56,75,74,38,93,48,45,64,67,58,42,27,73,75,65,31,64,68,27,29,51,35,24,55,72,61,44,72,66,78,89,48,56,68,69,57,46,54,52,47,49,35,72,46,35,59,76,49,52,70,60,31,42,52,41,50,51,27,46,50,47,49,54,50,52,40,51,74,78,48,55,40,72,87,58,49,72,65,55,52,51,51,47,53,52,52,49,47,55,26,50,62,36,42,64,93,72,50,71,60,59,51,50,54,46,51,52,52,32,58,76,65,69,53,127

Nearest PDB structures (foldseek):
  3nr1-assembly1_B  TM=9.916E-01  e=5.508E-18  Homo sapiens
  5vxa-assembly1_A  TM=9.930E-01  e=6.662E-17  Homo sapiens
  3nqw-assembly1_B  TM=9.881E-01  e=3.572E-17  Drosophila melanogaster
  6z3n-assembly2_DDD  TM=8.596E-01  e=6.570E-08  Pseudomonas aeruginosa PAO1
  4yf1-assembly1_C  TM=7.816E-01  e=3.191E-06  Listeria monocytogenes EGD-e